Protein AF-A0A8S3YE38-F1 (afdb_monomer)

Mean predicted aligned error: 19.22 Å

Organism: NCBI:txid100452

Sequence (257 aa):
YEVYKRTSCPPTPQPFEQTCVLGDVSLIYSGLQLTHVAGALSPYTAYDFQLQVYNDKGGVDFPLWLTVNTSESGPSYSQTPNLYKNGTLAVISWDTHSVSSRLRRSQHLVADGRFFYRGGVSGVWVDRGTDKGSEYVDTTLINFTITVITSFGQAESPVIVFDPNAVDNTGTTPKPPAPASASATPFYQEIWFIALMCVLALIILFLILVICIWRCGSRRPYMRERMPLHQPSRDRLTRRDLYVVDSRDGSIIHENV

pLDDT: mean 72.5, std 16.8, range [36.09, 96.94]

Structure (mmCIF, N/CA/C/O backbone):
data_AF-A0A8S3YE38-F1
#
_entry.id   AF-A0A8S3YE38-F1
#
loop_
_atom_site.group_PDB
_atom_site.id
_atom_site.type_symbol
_atom_site.label_atom_id
_atom_site.label_alt_id
_atom_site.label_comp_id
_atom_site.label_asym_id
_atom_site.label_entity_id
_atom_site.label_seq_id
_atom_site.pdbx_PDB_ins_code
_atom_site.Cartn_x
_atom_site.Cartn_y
_atom_site.Cartn_z
_atom_site.occupancy
_atom_site.B_iso_or_equiv
_atom_site.auth_seq_id
_atom_site.auth_comp_id
_atom_site.auth_asym_id
_atom_site.auth_atom_id
_atom_site.pdbx_PDB_model_num
ATOM 1 N N . TYR A 1 1 ? 22.426 -6.198 -20.099 1.00 90.19 1 TYR A N 1
ATOM 2 C CA . TYR A 1 1 ? 21.595 -5.076 -19.627 1.00 90.19 1 TYR A CA 1
ATOM 3 C C . TYR A 1 1 ? 21.319 -5.280 -18.163 1.00 90.19 1 TYR A C 1
ATOM 5 O O . TYR A 1 1 ? 21.026 -6.406 -17.777 1.00 90.19 1 TYR A O 1
ATOM 13 N N . GLU A 1 2 ? 21.392 -4.214 -17.384 1.00 94.25 2 GLU A N 1
ATOM 14 C CA . GLU A 1 2 ? 21.054 -4.211 -15.967 1.00 94.25 2 GLU A CA 1
ATOM 15 C C . GLU A 1 2 ? 19.943 -3.205 -15.710 1.00 94.25 2 GLU A C 1
ATOM 17 O O . GLU A 1 2 ? 19.941 -2.115 -16.279 1.00 94.25 2 GLU A O 1
ATOM 22 N N . VAL A 1 3 ? 18.976 -3.581 -14.880 1.00 94.81 3 VAL A N 1
ATOM 23 C CA . VAL A 1 3 ? 17.885 -2.695 -14.478 1.00 94.81 3 VAL A CA 1
ATOM 24 C C . VAL A 1 3 ? 17.929 -2.531 -12.975 1.00 94.81 3 VAL A C 1
ATOM 26 O O . VAL A 1 3 ? 17.860 -3.506 -12.223 1.00 94.81 3 VAL A O 1
ATOM 29 N N . TYR A 1 4 ? 17.994 -1.279 -12.557 1.00 95.25 4 TYR A N 1
ATOM 30 C CA . TYR A 1 4 ? 17.994 -0.861 -11.172 1.00 95.25 4 TYR A CA 1
ATOM 31 C C . TYR A 1 4 ? 16.639 -0.269 -10.803 1.00 95.25 4 TYR A C 1
ATOM 33 O O . TYR A 1 4 ? 15.974 0.361 -11.626 1.00 95.25 4 TYR A O 1
ATOM 41 N N . LYS A 1 5 ? 16.235 -0.473 -9.553 1.00 95.62 5 LYS A N 1
ATOM 42 C CA . LYS A 1 5 ? 14.992 0.025 -8.967 1.00 95.62 5 LYS A CA 1
ATOM 43 C C . LYS A 1 5 ? 15.277 0.649 -7.608 1.00 95.62 5 LYS A C 1
ATOM 45 O O . LYS A 1 5 ? 16.031 0.076 -6.824 1.00 95.62 5 LYS A O 1
ATOM 50 N N . ARG A 1 6 ? 14.589 1.739 -7.284 1.00 95.06 6 ARG A N 1
ATOM 51 C CA . ARG A 1 6 ? 14.478 2.281 -5.919 1.00 95.06 6 ARG A CA 1
ATOM 52 C C . ARG A 1 6 ? 13.064 2.794 -5.655 1.00 95.06 6 ARG A C 1
ATOM 54 O O . ARG A 1 6 ? 12.318 3.047 -6.601 1.00 95.06 6 ARG A O 1
ATOM 61 N N . THR A 1 7 ? 12.678 2.954 -4.391 1.00 93.62 7 THR A N 1
ATOM 62 C CA . THR A 1 7 ? 11.435 3.673 -4.068 1.00 93.62 7 THR A CA 1
ATOM 63 C C . THR A 1 7 ? 11.628 5.165 -4.313 1.00 93.62 7 THR A C 1
ATOM 65 O O . THR A 1 7 ? 12.664 5.733 -3.963 1.00 93.62 7 THR A O 1
ATOM 68 N N . SER A 1 8 ? 10.628 5.775 -4.940 1.00 93.69 8 SER A N 1
ATOM 69 C CA . SER A 1 8 ? 10.560 7.209 -5.196 1.00 93.69 8 SER A CA 1
ATOM 70 C C . SER A 1 8 ? 9.726 7.899 -4.119 1.00 93.69 8 SER A C 1
ATOM 72 O O . SER A 1 8 ? 9.177 7.254 -3.221 1.00 93.69 8 SER A O 1
ATOM 74 N N . CYS A 1 9 ? 9.616 9.219 -4.208 1.00 90.56 9 CYS A N 1
ATOM 75 C CA . CYS A 1 9 ? 8.801 9.969 -3.267 1.00 90.56 9 CYS A CA 1
ATOM 76 C C . CYS A 1 9 ? 7.304 9.677 -3.448 1.00 90.56 9 CYS A C 1
ATOM 78 O O . CYS A 1 9 ? 6.869 9.342 -4.554 1.00 90.56 9 CYS A O 1
ATOM 80 N N . PRO A 1 10 ? 6.502 9.786 -2.373 1.00 86.00 10 PRO A N 1
ATOM 81 C CA . PRO A 1 10 ? 5.093 9.422 -2.414 1.00 86.00 10 PRO A CA 1
ATOM 82 C C . PRO A 1 10 ? 4.329 10.128 -3.548 1.00 86.00 10 PRO A C 1
ATOM 84 O O . PRO A 1 10 ? 4.511 11.329 -3.758 1.00 86.00 10 PRO A O 1
ATOM 87 N N . PRO A 1 11 ? 3.448 9.412 -4.272 1.00 80.38 11 PRO A N 1
ATOM 88 C CA . PRO A 1 11 ? 2.905 9.880 -5.547 1.00 80.38 11 PRO A CA 1
ATOM 89 C C . PRO A 1 11 ? 1.931 11.058 -5.418 1.00 80.38 11 PRO A C 1
ATOM 91 O O . PRO A 1 11 ? 1.749 11.810 -6.374 1.00 80.38 11 PRO A O 1
ATOM 94 N N . THR A 1 12 ? 1.280 11.221 -4.262 1.00 80.06 12 THR A N 1
ATOM 95 C CA . THR A 1 12 ? 0.361 12.337 -3.998 1.00 80.06 12 THR A CA 1
ATOM 96 C C . THR A 1 12 ? 0.308 12.686 -2.510 1.00 80.06 12 THR A C 1
ATOM 98 O O . THR A 1 12 ? 0.327 11.747 -1.704 1.00 80.06 12 THR A O 1
ATOM 101 N N . PRO A 1 13 ? 0.100 13.973 -2.160 1.00 76.94 13 PRO A N 1
ATOM 102 C CA . PRO A 1 13 ? -0.100 14.418 -0.784 1.00 76.94 13 PRO A CA 1
ATOM 103 C C . PRO A 1 13 ? -1.254 13.688 -0.088 1.00 76.94 13 PRO A C 1
ATOM 105 O O . PRO A 1 13 ? -2.353 13.570 -0.642 1.00 76.94 13 PRO A O 1
ATOM 108 N N . GLN A 1 14 ? -1.006 13.231 1.134 1.00 76.38 14 GLN A N 1
ATOM 109 C CA . GLN A 1 14 ? -1.990 12.629 2.032 1.00 76.38 14 GLN A CA 1
ATOM 110 C C . GLN A 1 14 ? -2.338 13.580 3.188 1.00 76.38 14 GLN A C 1
ATOM 112 O O . GLN A 1 14 ? -1.612 14.539 3.438 1.00 76.38 14 GLN A O 1
ATOM 117 N N . PRO A 1 15 ? -3.441 13.334 3.921 1.00 72.25 15 PRO A N 1
ATOM 118 C CA . PRO A 1 15 ? -3.797 14.102 5.120 1.00 72.25 15 PRO A CA 1
ATOM 119 C C . PRO A 1 15 ? -2.878 13.847 6.334 1.00 72.25 15 PRO A C 1
ATOM 121 O O . PRO A 1 15 ? -3.183 14.319 7.425 1.00 72.25 15 PRO A O 1
ATOM 124 N N . PHE A 1 16 ? -1.789 13.097 6.157 1.00 71.56 16 PHE A N 1
ATOM 125 C CA . PHE A 1 16 ? -0.753 12.845 7.152 1.00 71.56 16 PHE A CA 1
ATOM 126 C C . PHE A 1 16 ? 0.612 13.276 6.606 1.00 71.56 16 PHE A C 1
ATOM 128 O O . PHE A 1 16 ? 0.795 13.376 5.391 1.00 71.56 16 PHE A O 1
ATOM 135 N N . GLU A 1 17 ? 1.561 13.522 7.507 1.00 73.38 17 GLU A N 1
ATOM 136 C CA . GLU A 1 17 ? 2.924 13.925 7.153 1.00 73.38 17 GLU A CA 1
ATOM 137 C C . GLU A 1 17 ? 3.624 12.827 6.347 1.00 73.38 17 GLU A C 1
ATOM 139 O O . GLU A 1 17 ? 3.879 11.729 6.838 1.00 73.38 17 GLU A O 1
ATOM 144 N N . GLN A 1 18 ? 3.942 13.131 5.091 1.00 75.94 18 GLN A N 1
ATOM 145 C CA . GLN A 1 18 ? 4.667 12.227 4.209 1.00 75.94 18 GLN A CA 1
ATOM 146 C C . GLN A 1 18 ? 6.117 12.671 4.089 1.00 75.94 18 GLN A C 1
ATOM 148 O O . GLN A 1 18 ? 6.407 13.788 3.663 1.00 75.94 18 GLN A O 1
ATOM 153 N N . THR A 1 19 ? 7.042 11.768 4.395 1.00 82.44 19 THR A N 1
ATOM 154 C CA . THR A 1 19 ? 8.465 12.000 4.165 1.00 82.44 19 THR A CA 1
ATOM 155 C C . THR A 1 19 ? 8.861 11.534 2.762 1.00 82.44 19 THR A C 1
ATOM 157 O O . THR A 1 19 ? 8.558 10.424 2.328 1.00 82.44 19 THR A O 1
ATOM 160 N N . CYS A 1 20 ? 9.539 12.412 2.023 1.00 87.94 20 CYS A N 1
ATOM 161 C CA . CYS A 1 20 ? 10.117 12.110 0.713 1.00 87.94 20 CYS A CA 1
ATOM 162 C C . CYS A 1 20 ? 11.535 11.581 0.932 1.00 87.94 20 CYS A C 1
ATOM 164 O O . CYS A 1 20 ? 12.501 12.340 0.966 1.00 87.94 20 CYS A O 1
ATOM 166 N N . VAL A 1 21 ? 11.635 10.270 1.149 1.00 89.50 21 VAL A N 1
ATOM 167 C CA . VAL A 1 21 ? 12.911 9.566 1.296 1.00 89.50 21 VAL A CA 1
ATOM 168 C C . VAL A 1 21 ? 13.039 8.579 0.147 1.00 89.50 21 VAL A C 1
ATOM 170 O O . VAL A 1 21 ? 12.195 7.699 -0.023 1.00 89.50 21 VAL A O 1
ATOM 173 N N . LEU A 1 22 ? 14.089 8.748 -0.657 1.00 93.00 22 LEU A N 1
ATOM 174 C CA . LEU A 1 22 ? 14.426 7.785 -1.699 1.00 93.00 22 LEU A CA 1
ATOM 175 C C . LEU A 1 22 ? 14.929 6.503 -1.045 1.00 93.00 22 LEU A C 1
ATOM 177 O O . LEU A 1 22 ? 15.721 6.552 -0.104 1.00 93.00 22 LEU A O 1
ATOM 181 N N . GLY A 1 23 ? 14.460 5.366 -1.546 1.00 91.94 23 GLY A N 1
ATOM 182 C CA . GLY A 1 23 ? 14.938 4.073 -1.071 1.00 91.94 23 GLY A CA 1
ATOM 183 C C . GLY A 1 23 ? 16.296 3.713 -1.642 1.00 91.94 23 GLY A C 1
ATOM 184 O O . GLY A 1 23 ? 16.811 4.354 -2.564 1.00 91.94 23 GLY A O 1
ATOM 185 N N . ASP A 1 24 ? 16.825 2.612 -1.127 1.00 95.25 24 ASP A N 1
ATOM 186 C CA . ASP A 1 24 ? 18.068 2.046 -1.619 1.00 95.25 24 ASP A CA 1
ATOM 187 C C . ASP A 1 24 ? 17.916 1.536 -3.053 1.00 95.25 24 ASP A C 1
ATOM 189 O O . ASP A 1 24 ? 16.878 1.003 -3.468 1.00 95.25 24 ASP A O 1
ATOM 193 N N . VAL A 1 25 ? 18.989 1.705 -3.821 1.00 95.50 25 VAL A N 1
ATOM 194 C CA . VAL A 1 25 ? 19.073 1.192 -5.183 1.00 95.50 25 VAL A CA 1
ATOM 195 C C . VAL A 1 25 ? 19.275 -0.318 -5.138 1.00 95.50 25 VAL A C 1
ATOM 197 O O . VAL A 1 25 ? 20.182 -0.825 -4.484 1.00 95.50 25 VAL A O 1
ATOM 200 N N . SER A 1 26 ? 18.434 -1.039 -5.873 1.00 95.50 26 SER A N 1
ATOM 201 C CA . SER A 1 26 ? 18.454 -2.496 -5.976 1.00 95.50 26 SER A CA 1
ATOM 202 C C . SER A 1 26 ? 18.529 -2.932 -7.437 1.00 95.50 26 SER A C 1
ATOM 204 O O . SER A 1 26 ? 17.784 -2.428 -8.277 1.00 95.50 26 SER A O 1
ATOM 206 N N . LEU A 1 27 ? 19.418 -3.877 -7.749 1.00 95.25 27 LEU A N 1
ATOM 207 C CA . LEU A 1 27 ? 19.457 -4.534 -9.054 1.00 95.25 27 LEU A CA 1
ATOM 208 C C . LEU A 1 27 ? 18.300 -5.536 -9.131 1.00 95.25 27 LEU A C 1
ATOM 210 O O . LEU A 1 27 ? 18.246 -6.481 -8.348 1.00 95.25 27 LEU A O 1
ATOM 214 N N . ILE A 1 28 ? 17.376 -5.335 -10.068 1.00 95.06 28 ILE A N 1
ATOM 215 C CA . ILE A 1 28 ? 16.199 -6.203 -10.236 1.00 95.06 28 ILE A CA 1
ATOM 216 C C . ILE A 1 28 ? 16.314 -7.144 -11.432 1.00 95.06 28 ILE A C 1
ATOM 218 O O . ILE A 1 28 ? 15.601 -8.142 -11.501 1.00 95.06 28 ILE A O 1
ATOM 222 N N . TYR A 1 29 ? 17.213 -6.849 -12.368 1.00 95.44 29 TYR A N 1
ATOM 223 C CA . TYR A 1 29 ? 17.427 -7.683 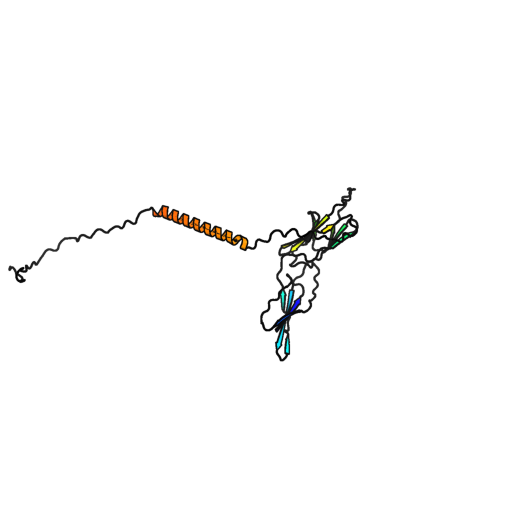-13.538 1.00 95.44 29 TYR A CA 1
ATOM 224 C C . TYR A 1 29 ? 18.832 -7.495 -14.100 1.00 95.44 29 TYR A C 1
ATOM 226 O O . TYR A 1 29 ? 19.293 -6.364 -14.226 1.00 95.44 29 TYR A O 1
ATOM 234 N N . SER A 1 30 ? 19.471 -8.599 -14.488 1.00 94.69 30 SER A N 1
ATOM 235 C CA . SER A 1 30 ? 20.700 -8.611 -15.281 1.00 94.69 30 SER A CA 1
ATOM 236 C C . SER A 1 30 ? 20.602 -9.710 -16.337 1.00 94.69 30 SER A C 1
ATOM 238 O O . SER A 1 30 ? 20.323 -10.867 -16.015 1.00 94.69 30 SER A O 1
ATOM 240 N N . GLY A 1 31 ? 20.768 -9.352 -17.610 1.00 93.38 31 GLY A N 1
ATOM 241 C CA . GLY A 1 31 ? 20.659 -10.304 -18.713 1.00 93.38 31 GLY A CA 1
ATOM 242 C C . GLY A 1 31 ? 20.562 -9.669 -20.097 1.00 93.38 31 GLY A C 1
ATOM 243 O O . GLY A 1 31 ? 20.786 -8.470 -20.280 1.00 93.38 31 GLY A O 1
ATOM 244 N N . LEU A 1 32 ? 20.237 -10.500 -21.092 1.00 92.88 32 LEU A N 1
ATOM 245 C CA . LEU A 1 32 ? 20.156 -10.115 -22.509 1.00 92.88 32 LEU A CA 1
ATOM 246 C C . LEU A 1 32 ? 18.729 -9.839 -23.003 1.00 92.88 32 LEU A C 1
ATOM 248 O O . LEU A 1 32 ? 18.565 -9.243 -24.064 1.00 92.88 32 LEU A O 1
ATOM 252 N N . GLN A 1 33 ? 17.695 -10.250 -22.262 1.00 93.12 33 GLN A N 1
ATOM 253 C CA . GLN A 1 33 ? 16.314 -9.902 -22.605 1.00 93.12 33 GLN A CA 1
ATOM 254 C C . GLN A 1 33 ? 16.121 -8.386 -22.539 1.00 93.12 33 GLN A C 1
ATOM 256 O O . GLN A 1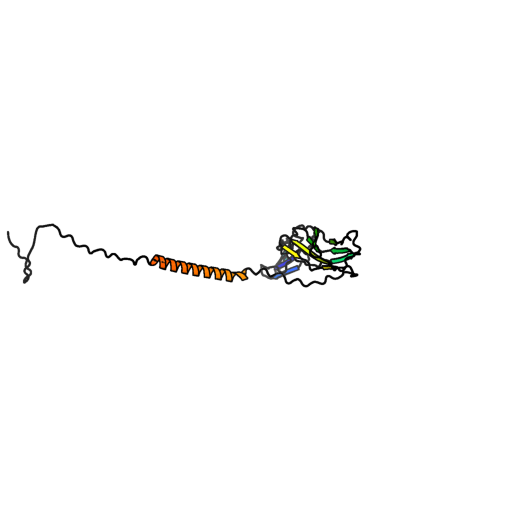 33 ? 16.604 -7.727 -21.616 1.00 93.12 33 GLN A O 1
ATOM 261 N N . LEU A 1 34 ? 15.378 -7.869 -23.515 1.00 90.69 34 LEU A N 1
ATOM 262 C CA . LEU A 1 34 ? 15.054 -6.448 -23.651 1.00 90.69 34 LEU A CA 1
ATOM 263 C C . LEU A 1 34 ? 13.818 -6.040 -22.839 1.00 90.69 34 LEU A C 1
ATOM 265 O O . LEU A 1 34 ? 13.470 -4.865 -22.783 1.00 90.69 34 LEU A O 1
ATOM 269 N N . THR A 1 35 ? 13.144 -7.010 -22.224 1.00 91.94 35 THR A N 1
ATOM 270 C CA . THR A 1 35 ? 11.921 -6.815 -21.450 1.00 91.94 35 THR A CA 1
ATOM 271 C C . THR A 1 35 ? 12.030 -7.554 -20.130 1.00 91.94 35 THR A C 1
ATOM 273 O O . THR A 1 35 ? 12.364 -8.738 -20.113 1.00 91.94 35 THR A O 1
ATOM 276 N N . HIS A 1 36 ? 11.685 -6.874 -19.043 1.00 91.69 36 HIS A N 1
ATOM 277 C CA . HIS A 1 36 ? 11.617 -7.457 -17.712 1.00 91.69 36 HIS A CA 1
ATOM 278 C C . HIS A 1 36 ? 10.388 -6.918 -16.976 1.00 91.69 36 HIS A C 1
ATOM 280 O O . HIS A 1 36 ? 10.096 -5.724 -17.045 1.00 91.69 36 HIS A O 1
ATOM 286 N N . VAL A 1 37 ? 9.672 -7.797 -16.275 1.00 94.06 37 VAL A N 1
ATOM 287 C CA . VAL A 1 37 ? 8.507 -7.430 -15.463 1.00 94.06 37 VAL A CA 1
ATOM 288 C C . VAL A 1 37 ? 8.924 -7.433 -13.999 1.00 94.06 37 VAL A C 1
ATOM 290 O O . VAL A 1 37 ? 9.175 -8.491 -13.425 1.00 94.06 37 VAL A O 1
ATOM 293 N N . ALA A 1 38 ? 8.983 -6.247 -13.394 1.00 92.75 38 ALA A N 1
ATOM 294 C CA . ALA A 1 38 ? 9.288 -6.106 -11.976 1.00 92.75 38 ALA A CA 1
ATOM 295 C C . ALA A 1 38 ? 8.105 -6.596 -11.119 1.00 92.75 38 ALA A C 1
ATOM 297 O O . ALA A 1 38 ? 6.999 -6.065 -11.212 1.00 92.75 38 ALA A O 1
ATOM 298 N N . GLY A 1 39 ? 8.343 -7.611 -10.285 1.00 90.69 39 GLY A N 1
ATOM 299 C CA . GLY A 1 39 ? 7.358 -8.170 -9.353 1.00 90.69 39 GLY A CA 1
ATOM 300 C C . GLY A 1 39 ? 7.494 -7.644 -7.920 1.00 90.69 39 GLY A C 1
ATOM 301 O O . GLY A 1 39 ? 8.384 -6.846 -7.618 1.00 90.69 39 GLY A O 1
ATOM 302 N N . ALA A 1 40 ? 6.611 -8.126 -7.034 1.00 87.94 40 ALA A N 1
ATOM 303 C CA . ALA A 1 40 ? 6.618 -7.840 -5.590 1.00 87.94 40 ALA A CA 1
ATOM 304 C C . ALA A 1 40 ? 6.695 -6.336 -5.249 1.00 87.94 40 ALA A C 1
ATOM 306 O O . ALA A 1 40 ? 7.405 -5.919 -4.335 1.00 87.94 40 ALA A O 1
ATOM 307 N N . LEU A 1 41 ? 5.989 -5.513 -6.027 1.00 90.44 41 LEU A N 1
ATOM 308 C CA . LEU A 1 41 ? 5.875 -4.081 -5.779 1.00 90.44 41 LEU A CA 1
ATOM 309 C C . LEU A 1 41 ? 4.719 -3.810 -4.819 1.00 90.44 41 LEU A C 1
ATOM 311 O O . LEU A 1 41 ? 3.665 -4.441 -4.916 1.00 90.44 41 LEU A O 1
ATOM 315 N N . SER A 1 42 ? 4.907 -2.846 -3.924 1.00 88.00 42 SER A N 1
ATOM 316 C CA . SER A 1 42 ? 3.841 -2.399 -3.035 1.00 88.00 42 SER A CA 1
ATOM 317 C C . SER A 1 42 ? 2.783 -1.625 -3.828 1.00 88.00 42 SER A C 1
ATOM 319 O O . SER A 1 42 ? 3.141 -0.870 -4.740 1.00 88.00 42 SER A O 1
ATOM 321 N N . PRO A 1 43 ? 1.487 -1.787 -3.514 1.00 87.31 43 PRO A N 1
ATOM 322 C CA . PRO A 1 43 ? 0.428 -0.973 -4.105 1.00 87.31 43 PRO A CA 1
ATOM 323 C C . PRO A 1 43 ? 0.596 0.501 -3.723 1.00 87.31 43 PRO A C 1
ATOM 325 O O . PRO A 1 43 ? 1.217 0.821 -2.708 1.00 87.31 43 PRO A O 1
ATOM 328 N N . TYR A 1 44 ? 0.044 1.398 -4.541 1.00 86.12 44 TYR A N 1
ATOM 329 C CA . TYR A 1 44 ? 0.067 2.847 -4.315 1.00 86.12 44 TYR A CA 1
ATOM 330 C C . TYR A 1 44 ? 1.451 3.430 -3.958 1.00 86.12 44 TYR A C 1
ATOM 332 O O . TYR A 1 44 ? 1.594 4.330 -3.133 1.00 86.12 44 TYR A O 1
ATOM 340 N N . THR A 1 45 ? 2.498 2.899 -4.583 1.00 87.94 45 THR A N 1
ATOM 341 C CA . THR A 1 45 ? 3.894 3.248 -4.316 1.00 87.94 45 THR A CA 1
ATOM 342 C C . THR A 1 45 ? 4.558 3.703 -5.612 1.00 87.94 45 THR A C 1
ATOM 344 O O . THR A 1 45 ? 4.364 3.099 -6.669 1.00 87.94 45 THR A O 1
ATOM 347 N N . ALA A 1 46 ? 5.336 4.781 -5.538 1.00 92.69 46 ALA A N 1
ATOM 348 C CA . ALA A 1 46 ? 6.136 5.260 -6.658 1.00 92.69 46 ALA A CA 1
ATOM 349 C C . ALA A 1 46 ? 7.515 4.585 -6.642 1.00 92.69 46 ALA A C 1
ATOM 351 O O . ALA A 1 46 ? 8.173 4.517 -5.602 1.00 92.69 46 ALA A O 1
ATOM 352 N N . TYR A 1 47 ? 7.961 4.097 -7.795 1.00 95.25 47 TYR A N 1
ATOM 353 C CA . TYR A 1 47 ? 9.277 3.495 -7.987 1.00 95.25 47 TYR A CA 1
ATOM 354 C C . TYR A 1 47 ? 10.010 4.196 -9.120 1.00 95.25 47 TYR A C 1
ATOM 356 O O . TYR A 1 47 ? 9.425 4.481 -10.161 1.00 95.25 47 TYR A O 1
ATOM 364 N N . ASP A 1 48 ? 11.301 4.418 -8.926 1.00 95.81 48 ASP A N 1
ATOM 365 C CA . ASP A 1 48 ? 12.202 4.901 -9.960 1.00 95.81 48 ASP A CA 1
ATOM 366 C C . ASP A 1 48 ? 12.971 3.713 -10.548 1.00 95.81 48 ASP A C 1
ATOM 368 O O . ASP A 1 48 ? 13.511 2.889 -9.801 1.00 95.81 48 ASP A O 1
ATOM 372 N N . PHE A 1 49 ? 13.076 3.661 -11.875 1.00 95.44 49 PHE A N 1
ATOM 373 C CA . PHE A 1 49 ? 13.851 2.658 -12.604 1.00 95.44 49 PHE A CA 1
ATOM 374 C C . PHE A 1 49 ? 14.967 3.299 -13.427 1.00 95.44 49 PHE A C 1
ATOM 376 O O . PHE A 1 49 ? 14.756 4.329 -14.066 1.00 95.44 49 PHE A O 1
ATOM 383 N N . GLN A 1 50 ? 16.137 2.665 -13.456 1.00 94.94 50 GLN A N 1
ATOM 384 C CA . GLN A 1 50 ? 17.262 3.073 -14.296 1.00 94.94 50 GLN A CA 1
ATOM 385 C C . GLN A 1 50 ? 17.807 1.869 -15.061 1.00 94.94 50 GLN A C 1
ATOM 387 O O . GLN A 1 50 ? 17.978 0.787 -14.501 1.00 94.94 50 GLN A O 1
ATOM 392 N N . LEU A 1 51 ? 18.069 2.063 -16.352 1.00 93.50 51 LEU A N 1
ATOM 393 C CA . LEU A 1 51 ? 18.667 1.057 -17.223 1.00 93.50 51 LEU A CA 1
ATOM 394 C C . LEU A 1 51 ? 20.160 1.345 -17.377 1.00 93.50 51 LEU A C 1
ATOM 396 O O . LEU A 1 51 ? 20.540 2.464 -17.712 1.00 93.50 51 LEU A O 1
ATOM 400 N N . GLN A 1 52 ? 20.984 0.321 -17.214 1.00 92.81 52 GLN A N 1
ATOM 401 C CA . GLN A 1 52 ? 22.403 0.358 -17.523 1.00 92.81 52 GLN A CA 1
ATOM 402 C C . GLN A 1 52 ? 22.709 -0.644 -18.634 1.00 92.81 52 GLN A C 1
ATOM 404 O O . GLN A 1 52 ? 22.259 -1.798 -18.628 1.00 92.81 52 GLN A O 1
ATOM 409 N N . VAL A 1 53 ? 23.463 -0.196 -19.633 1.00 90.38 53 VAL A N 1
ATOM 410 C CA . VAL A 1 53 ? 23.852 -1.024 -20.775 1.00 90.38 53 VAL A CA 1
ATOM 411 C C . VAL A 1 53 ? 25.366 -1.081 -20.839 1.00 90.38 53 VAL A C 1
ATOM 413 O O . VAL A 1 53 ? 26.029 -0.062 -20.705 1.00 90.38 53 VAL A O 1
ATOM 416 N N . TYR A 1 54 ? 25.929 -2.266 -21.033 1.00 89.69 54 TYR A N 1
ATOM 417 C CA . TYR A 1 54 ? 27.372 -2.439 -21.111 1.00 89.69 54 TYR A CA 1
ATOM 418 C C . TYR A 1 54 ? 27.743 -3.461 -22.175 1.00 89.69 54 TYR A C 1
ATOM 420 O O . TYR A 1 54 ? 26.960 -4.351 -22.512 1.00 89.69 54 TYR A O 1
ATOM 428 N N . ASN A 1 55 ? 28.939 -3.291 -22.720 1.00 89.31 55 ASN A N 1
ATOM 429 C CA . ASN A 1 55 ? 29.598 -4.210 -23.632 1.00 89.31 55 ASN A CA 1
ATOM 430 C C . ASN A 1 55 ? 31.039 -4.449 -23.153 1.00 89.31 55 ASN A C 1
ATOM 432 O O . ASN A 1 55 ? 31.474 -3.892 -22.145 1.00 89.31 55 ASN A O 1
ATOM 436 N N . ASP A 1 56 ? 31.810 -5.222 -23.914 1.00 90.75 56 ASP A N 1
ATOM 437 C CA . ASP A 1 56 ? 33.205 -5.552 -23.582 1.00 90.75 56 ASP A CA 1
ATOM 438 C C . ASP A 1 56 ? 34.150 -4.334 -23.545 1.00 90.75 56 ASP A C 1
ATOM 440 O O . ASP A 1 56 ? 35.332 -4.463 -23.225 1.00 90.75 56 ASP A O 1
ATOM 444 N N . LYS A 1 57 ? 33.664 -3.147 -23.924 1.00 92.44 57 LYS A N 1
ATOM 445 C CA . LYS A 1 57 ? 34.402 -1.879 -23.907 1.00 92.44 57 LYS A CA 1
ATOM 446 C C . LYS A 1 57 ? 33.958 -0.936 -22.787 1.00 92.44 57 LYS A C 1
ATOM 448 O O . LYS A 1 57 ? 34.626 0.073 -22.586 1.00 92.44 57 LYS A O 1
ATOM 453 N N . GLY A 1 58 ? 32.894 -1.257 -22.051 1.00 88.50 58 GLY A N 1
ATOM 454 C CA . GLY A 1 58 ? 32.414 -0.471 -20.916 1.00 88.50 58 GLY A CA 1
ATOM 455 C C . GLY A 1 58 ? 30.892 -0.394 -20.824 1.00 88.50 58 GLY A C 1
ATOM 456 O O . GLY A 1 58 ? 30.170 -0.942 -21.657 1.00 88.50 58 GLY A O 1
ATOM 457 N N . GLY A 1 59 ? 30.413 0.296 -19.789 1.00 87.06 59 GLY A N 1
ATOM 458 C CA . GLY A 1 59 ? 28.997 0.545 -19.531 1.00 87.06 59 GLY A CA 1
ATOM 459 C C . GLY A 1 59 ? 28.622 2.016 -19.650 1.00 87.06 59 GLY A C 1
ATOM 460 O O . GLY A 1 59 ? 29.446 2.894 -19.404 1.00 87.06 59 GLY A O 1
ATOM 461 N N . VAL A 1 60 ? 27.373 2.276 -20.023 1.00 88.56 60 VAL A N 1
ATOM 462 C CA . VAL A 1 60 ? 26.741 3.590 -19.949 1.00 88.56 60 VAL A CA 1
ATOM 463 C C . VAL A 1 60 ? 25.395 3.466 -19.251 1.00 88.56 60 VAL A C 1
ATOM 465 O O . VAL A 1 60 ? 24.583 2.580 -19.547 1.00 88.56 60 VAL A O 1
ATOM 468 N N . ASP A 1 61 ? 25.170 4.381 -18.321 1.00 85.88 61 ASP A N 1
ATOM 469 C CA . ASP A 1 61 ? 23.911 4.494 -17.608 1.00 85.88 61 ASP A CA 1
ATOM 470 C C . ASP A 1 61 ? 22.948 5.329 -18.439 1.00 85.88 61 ASP A C 1
ATOM 472 O O . ASP A 1 61 ? 23.326 6.334 -19.054 1.00 85.88 61 ASP A O 1
ATOM 476 N N . PHE A 1 62 ? 21.673 4.956 -18.427 1.00 87.44 62 PHE A N 1
ATOM 477 C CA . PHE A 1 62 ? 20.649 5.871 -18.892 1.00 87.44 62 PHE A CA 1
ATOM 478 C C . PHE A 1 62 ? 20.612 7.079 -17.936 1.00 87.44 62 PHE A C 1
ATOM 480 O O . PHE A 1 62 ? 20.536 6.893 -16.717 1.00 87.44 62 PHE A O 1
ATOM 487 N N . PRO A 1 63 ? 20.673 8.321 -18.449 1.00 81.56 63 PRO A N 1
ATOM 488 C CA . PRO A 1 63 ? 20.938 9.506 -17.628 1.00 81.56 63 PRO A CA 1
ATOM 489 C C . PRO A 1 63 ? 19.785 9.890 -16.692 1.00 81.56 63 PRO A C 1
ATOM 491 O O . PRO A 1 63 ? 19.961 10.729 -15.813 1.00 81.56 63 PRO A O 1
ATOM 494 N N . LEU A 1 64 ? 18.599 9.310 -16.885 1.00 89.00 64 LEU A N 1
ATOM 495 C CA . LEU A 1 64 ? 17.391 9.646 -16.141 1.00 89.00 64 LEU A CA 1
ATOM 496 C C . LEU A 1 64 ? 16.813 8.414 -15.451 1.00 89.00 64 LEU A C 1
ATOM 498 O O . LEU A 1 64 ? 16.745 7.329 -16.027 1.00 89.00 64 LEU A O 1
ATOM 502 N N . TRP A 1 65 ? 16.330 8.619 -14.231 1.00 93.88 65 TRP A N 1
ATOM 503 C CA . TRP A 1 65 ? 15.450 7.670 -13.566 1.00 93.88 65 TRP A CA 1
ATOM 504 C C . TRP A 1 65 ? 14.027 7.858 -14.093 1.00 93.88 65 TRP A C 1
ATOM 506 O O . TRP A 1 65 ? 13.531 8.983 -14.158 1.00 93.88 65 TRP A O 1
ATOM 516 N N . LEU A 1 66 ? 13.373 6.763 -14.472 1.00 93.75 66 LEU A N 1
ATOM 517 C CA . LEU A 1 66 ? 11.977 6.765 -14.889 1.00 93.75 66 LEU A CA 1
ATOM 518 C C . LEU A 1 66 ? 11.083 6.418 -13.699 1.00 93.75 66 LEU A C 1
ATOM 520 O O . LEU A 1 66 ? 11.140 5.296 -13.194 1.00 93.75 66 LEU A O 1
ATOM 524 N N . THR A 1 67 ? 10.239 7.358 -13.283 1.00 94.44 67 THR A N 1
ATOM 525 C CA . THR A 1 67 ? 9.282 7.146 -12.192 1.00 94.44 67 THR A CA 1
ATOM 526 C C . THR A 1 67 ? 7.997 6.501 -12.707 1.00 94.44 67 THR A C 1
ATOM 528 O O . THR A 1 67 ? 7.395 6.965 -13.677 1.00 94.44 67 THR A O 1
ATOM 531 N N . VAL A 1 68 ? 7.556 5.441 -12.034 1.00 93.19 68 VAL A N 1
ATOM 532 C CA . VAL A 1 68 ? 6.315 4.714 -12.315 1.00 93.19 68 VAL A CA 1
ATOM 533 C C . VAL A 1 68 ? 5.559 4.483 -11.010 1.00 93.19 68 VAL A C 1
ATOM 535 O O . VAL A 1 68 ? 6.146 4.088 -10.003 1.00 93.19 68 VAL A O 1
ATOM 538 N N . ASN A 1 69 ? 4.241 4.681 -11.041 1.00 92.19 69 ASN A N 1
ATOM 539 C CA . ASN A 1 69 ? 3.374 4.484 -9.882 1.00 92.19 69 ASN A CA 1
ATOM 540 C C . ASN A 1 69 ? 2.613 3.168 -10.016 1.00 92.19 69 ASN A C 1
ATOM 542 O O . ASN A 1 69 ? 2.002 2.899 -11.053 1.00 92.19 69 ASN A O 1
ATOM 546 N N . THR A 1 70 ? 2.611 2.364 -8.957 1.00 91.12 70 THR A N 1
ATOM 547 C CA . THR A 1 70 ? 1.741 1.190 -8.884 1.00 91.12 70 THR A CA 1
ATOM 548 C C . THR A 1 70 ? 0.292 1.603 -8.638 1.00 91.12 70 THR A C 1
ATOM 550 O O . THR A 1 70 ? 0.002 2.650 -8.054 1.00 91.12 70 THR A O 1
ATOM 553 N N . SER A 1 71 ? -0.641 0.775 -9.106 1.00 87.94 71 SER A N 1
ATOM 554 C CA . SER A 1 71 ? -2.071 1.011 -8.916 1.00 87.94 71 SER A CA 1
ATOM 555 C C . SER A 1 71 ? -2.470 0.972 -7.439 1.00 87.94 71 SER A C 1
ATOM 557 O O . SER A 1 71 ? -1.836 0.311 -6.612 1.00 87.94 71 SER A O 1
ATOM 559 N N . GLU A 1 72 ? -3.552 1.678 -7.121 1.00 83.88 72 GLU A N 1
ATOM 560 C CA . GLU A 1 72 ? -4.209 1.594 -5.819 1.00 83.88 72 GLU A CA 1
ATOM 561 C C . GLU A 1 72 ? -4.825 0.203 -5.615 1.00 83.88 72 GLU A C 1
ATOM 563 O O . GLU A 1 72 ? -5.275 -0.442 -6.564 1.00 83.88 72 GLU A O 1
ATOM 568 N N . SER A 1 73 ? -4.866 -0.247 -4.363 1.00 80.94 73 SER A N 1
ATOM 569 C CA . SER A 1 73 ? -5.555 -1.479 -3.973 1.00 80.94 73 SER A CA 1
ATOM 570 C C . SER A 1 73 ? -6.527 -1.219 -2.821 1.00 80.94 73 SER A C 1
ATOM 572 O O . SER A 1 73 ? -6.517 -0.142 -2.216 1.00 80.94 73 SER A O 1
ATOM 574 N N . GLY A 1 74 ? -7.387 -2.196 -2.517 1.00 73.62 74 GLY A N 1
ATOM 575 C CA . GLY A 1 74 ? -8.238 -2.124 -1.330 1.00 73.62 74 GLY A CA 1
ATOM 576 C C . GLY A 1 74 ? -7.390 -1.883 -0.072 1.00 73.62 74 GLY A C 1
ATOM 577 O O . GLY A 1 74 ? -6.271 -2.399 0.000 1.00 73.62 74 GLY A O 1
ATOM 578 N N . PRO A 1 75 ? -7.878 -1.085 0.893 1.00 72.38 75 PRO A N 1
ATOM 579 C CA . PRO A 1 75 ? -7.099 -0.757 2.078 1.00 72.38 75 PRO A CA 1
ATOM 580 C C . PRO A 1 75 ? -6.727 -2.028 2.840 1.00 72.38 75 PRO A C 1
ATOM 582 O O . PRO A 1 75 ? -7.526 -2.953 2.964 1.00 72.38 75 PRO A O 1
ATOM 585 N N . SER A 1 76 ? -5.512 -2.061 3.369 1.00 69.38 76 SER A N 1
ATOM 586 C CA . SER A 1 76 ? -5.025 -3.139 4.227 1.00 69.38 76 SER A CA 1
ATOM 587 C C . SER A 1 76 ? -4.360 -2.540 5.454 1.00 69.38 76 SER A C 1
ATOM 589 O O . SER A 1 76 ? -3.616 -1.573 5.327 1.00 69.38 76 SER A O 1
ATOM 591 N N . TYR A 1 77 ? -4.582 -3.128 6.626 1.00 67.25 77 TYR A N 1
ATOM 592 C CA . TYR A 1 77 ? -3.805 -2.782 7.813 1.00 67.25 77 TYR A CA 1
ATOM 593 C C . TYR A 1 77 ? -2.440 -3.463 7.743 1.00 67.25 77 TYR A C 1
ATOM 595 O O . TYR A 1 77 ? -2.380 -4.689 7.684 1.00 67.25 77 TYR A O 1
ATOM 603 N N . SER A 1 78 ? -1.353 -2.684 7.756 1.00 62.56 78 SER A N 1
ATOM 604 C CA . SER A 1 78 ? 0.009 -3.241 7.822 1.00 62.56 78 SER A CA 1
ATOM 605 C C . SER A 1 78 ? 0.585 -3.273 9.240 1.00 62.56 78 SER A C 1
ATOM 607 O O . SER A 1 78 ? 1.536 -4.012 9.487 1.00 62.56 78 SER A O 1
ATOM 609 N N . GLN A 1 79 ? 0.004 -2.516 10.179 1.00 66.50 79 GLN A N 1
ATOM 610 C CA . GLN A 1 79 ? 0.443 -2.462 11.574 1.00 66.50 79 GLN A CA 1
ATOM 611 C C . GLN A 1 79 ? -0.742 -2.420 12.540 1.00 66.50 79 GLN A C 1
ATOM 613 O O . GLN A 1 79 ? -1.792 -1.840 12.247 1.00 66.50 79 GLN A O 1
ATOM 618 N N . THR A 1 80 ? -0.556 -3.035 13.706 1.00 70.56 80 THR A N 1
ATOM 619 C CA . THR A 1 80 ? -1.534 -3.012 14.795 1.00 70.56 80 THR A CA 1
ATOM 620 C C . THR A 1 80 ? -1.458 -1.669 15.529 1.00 70.56 80 THR A C 1
ATOM 622 O O . THR A 1 80 ? -0.355 -1.221 15.841 1.00 70.56 80 THR A O 1
ATOM 625 N N . PRO A 1 81 ? -2.597 -1.027 15.839 1.00 76.44 81 PRO A N 1
ATOM 626 C CA . PRO A 1 81 ? -2.625 0.167 16.678 1.00 76.44 81 PRO A CA 1
ATOM 627 C C . PRO A 1 81 ? -2.059 -0.091 18.077 1.00 76.44 81 PRO A C 1
ATOM 629 O O . PRO A 1 81 ? -2.232 -1.174 18.640 1.00 76.44 81 PRO A O 1
ATOM 632 N N . ASN A 1 82 ? -1.429 0.925 18.653 1.00 78.12 82 ASN A N 1
ATOM 633 C CA . ASN A 1 82 ? -0.942 0.898 20.021 1.00 78.12 82 ASN A CA 1
ATOM 634 C C . ASN A 1 82 ? -2.053 1.310 20.991 1.00 78.12 82 ASN A C 1
ATOM 636 O O . ASN A 1 82 ? -2.847 2.210 20.705 1.00 78.12 82 ASN A O 1
ATOM 640 N N . LEU A 1 83 ? -2.064 0.670 22.157 1.00 78.94 83 LEU A N 1
ATOM 641 C CA . LEU A 1 83 ? -2.965 0.963 23.265 1.00 78.94 83 LEU A CA 1
ATOM 642 C C . LEU A 1 83 ? -2.133 1.274 24.507 1.00 78.94 83 LEU A C 1
ATOM 644 O O . LEU A 1 83 ? -1.245 0.504 24.868 1.00 78.94 83 LEU A O 1
ATOM 648 N N . TYR A 1 84 ? -2.460 2.376 25.174 1.00 75.88 84 TYR A N 1
ATOM 649 C CA . TYR A 1 84 ? -1.879 2.753 26.458 1.00 75.88 84 TYR A CA 1
ATOM 650 C C . TYR A 1 84 ? -2.982 3.174 27.428 1.00 75.88 84 TYR A C 1
ATOM 652 O O . TYR A 1 84 ? -3.988 3.765 27.034 1.00 75.88 84 TYR A O 1
ATOM 660 N N . LYS A 1 85 ? -2.783 2.885 28.713 1.00 76.25 85 LYS A N 1
ATOM 661 C CA . LYS A 1 85 ? -3.684 3.292 29.795 1.00 76.25 85 LYS A CA 1
ATOM 662 C C . LYS A 1 85 ? -3.144 4.544 30.483 1.00 76.25 85 LYS A C 1
ATOM 664 O O . LYS A 1 85 ? -1.973 4.585 30.849 1.00 76.25 85 LYS A O 1
ATOM 669 N N . ASN A 1 86 ? -4.001 5.537 30.716 1.00 76.38 86 ASN A N 1
ATOM 670 C CA . ASN A 1 86 ? -3.683 6.696 31.553 1.00 76.38 86 ASN A CA 1
ATOM 671 C C . ASN A 1 86 ? -4.799 6.917 32.589 1.00 76.38 86 ASN A C 1
ATOM 673 O O . ASN A 1 86 ? -5.830 7.517 32.290 1.00 76.38 86 ASN A O 1
ATOM 677 N N . GLY A 1 87 ? -4.629 6.379 33.800 1.00 74.81 87 GLY A N 1
ATOM 678 C CA . GLY A 1 87 ? -5.697 6.351 34.805 1.00 74.81 87 GLY A CA 1
ATOM 679 C C . GLY A 1 87 ? -6.853 5.452 34.357 1.00 74.81 87 GLY A C 1
ATOM 680 O O . GLY A 1 87 ? -6.654 4.257 34.154 1.00 74.81 87 GLY A O 1
ATOM 681 N N . THR A 1 88 ? -8.048 6.019 34.183 1.00 70.38 88 THR A N 1
ATOM 682 C CA . THR A 1 88 ? -9.225 5.340 33.603 1.00 70.38 88 THR A CA 1
ATOM 683 C C . THR A 1 88 ? -9.344 5.522 32.087 1.00 70.38 88 THR A C 1
ATOM 685 O O . THR A 1 88 ? -10.260 4.972 31.481 1.00 70.38 88 THR A O 1
ATOM 688 N N . LEU A 1 89 ? -8.438 6.288 31.468 1.00 72.19 89 LEU A N 1
ATOM 689 C CA . LEU A 1 89 ? -8.496 6.626 30.049 1.00 72.19 89 LEU A CA 1
ATOM 690 C C . LEU A 1 89 ? -7.802 5.569 29.192 1.00 72.19 89 LEU A C 1
ATOM 692 O O . LEU A 1 89 ? -6.677 5.150 29.492 1.00 72.19 89 LEU A O 1
ATOM 696 N N . ALA A 1 90 ? -8.450 5.219 28.080 1.00 76.12 90 ALA A N 1
ATOM 697 C CA . ALA A 1 90 ? -7.850 4.444 27.004 1.00 76.12 90 ALA A CA 1
ATOM 698 C C . ALA A 1 90 ? -7.266 5.399 25.953 1.00 76.12 90 ALA A C 1
ATOM 700 O O . ALA A 1 90 ? -7.967 6.255 25.403 1.00 76.12 90 ALA A O 1
ATOM 701 N N . VAL A 1 91 ? -5.975 5.247 25.670 1.00 76.06 91 VAL A N 1
ATOM 702 C CA . VAL A 1 91 ? -5.246 6.028 24.668 1.00 76.06 91 VAL A CA 1
ATOM 703 C C . VAL A 1 91 ? -4.901 5.109 23.516 1.00 76.0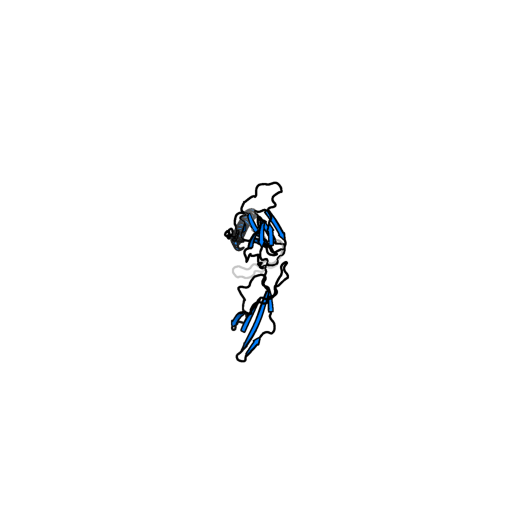6 91 VAL A C 1
ATOM 705 O O . VAL A 1 91 ? -4.133 4.163 23.687 1.00 76.06 91 VAL A O 1
ATOM 708 N N . ILE A 1 92 ? -5.464 5.385 22.344 1.00 76.44 92 ILE A N 1
ATOM 709 C CA . ILE A 1 92 ? -5.257 4.557 21.156 1.00 76.44 92 ILE A CA 1
ATOM 710 C C . ILE A 1 92 ? -4.550 5.406 20.112 1.00 76.44 92 ILE A C 1
ATOM 712 O O . ILE A 1 92 ? -5.034 6.482 19.754 1.00 76.44 92 ILE A O 1
ATOM 716 N N . SER A 1 93 ? -3.411 4.922 19.626 1.00 75.81 93 SER A N 1
ATOM 717 C CA . SER A 1 93 ? -2.653 5.552 18.545 1.00 75.81 93 SER A CA 1
ATOM 718 C C . SER A 1 93 ? -2.395 4.560 17.421 1.00 75.81 93 SER A C 1
ATOM 720 O O . SER A 1 93 ? -2.221 3.366 17.648 1.00 75.81 93 SER A O 1
ATOM 722 N N . TRP A 1 94 ? -2.409 5.031 16.180 1.00 75.38 94 TRP A N 1
ATOM 723 C CA . TRP A 1 94 ? -2.224 4.179 15.007 1.00 75.38 94 TRP A CA 1
ATOM 724 C C . TRP A 1 94 ? -1.442 4.903 13.923 1.00 75.38 94 TRP A C 1
ATOM 726 O O . TRP A 1 94 ? -1.574 6.115 13.746 1.00 75.38 94 TRP A O 1
ATOM 736 N N . ASP A 1 95 ? -0.651 4.138 13.170 1.00 67.69 95 ASP A N 1
ATOM 737 C CA . ASP A 1 95 ? 0.066 4.671 12.021 1.00 67.69 95 ASP A CA 1
ATOM 738 C C . ASP A 1 95 ? -0.831 4.688 10.773 1.00 67.69 95 ASP A C 1
ATOM 740 O O . ASP A 1 95 ? -1.352 3.668 10.310 1.00 67.69 95 ASP A O 1
ATOM 744 N N . THR A 1 96 ? -1.002 5.887 10.221 1.00 61.81 96 THR A N 1
ATOM 745 C CA . THR A 1 96 ? -1.767 6.157 8.997 1.00 61.81 96 THR A CA 1
ATOM 746 C C . THR A 1 96 ? -0.981 5.813 7.727 1.00 61.81 96 THR A C 1
ATOM 748 O O . THR A 1 96 ? -1.574 5.734 6.653 1.00 61.81 96 THR A O 1
ATOM 751 N N . HIS A 1 97 ? 0.329 5.559 7.834 1.00 55.00 97 HIS A N 1
ATOM 752 C CA . HIS A 1 97 ? 1.234 5.349 6.698 1.00 55.00 97 HIS A CA 1
ATOM 753 C C . HIS A 1 97 ? 1.064 3.971 6.039 1.00 55.00 97 HIS A C 1
ATOM 755 O O . HIS A 1 97 ? 1.630 3.699 4.984 1.00 55.00 97 HIS A O 1
ATOM 761 N N . SER A 1 98 ? 0.265 3.096 6.646 1.00 56.19 98 SER A N 1
ATOM 762 C CA . SER A 1 98 ? 0.053 1.709 6.231 1.00 56.19 98 SER A CA 1
ATOM 763 C C . SER A 1 98 ? -0.981 1.511 5.114 1.00 56.19 98 SER A C 1
ATOM 765 O O . SER A 1 98 ? -1.323 0.374 4.790 1.00 56.19 98 SER A O 1
ATOM 767 N N . VAL A 1 99 ? -1.500 2.589 4.517 1.00 62.34 99 VAL A N 1
ATOM 768 C CA . VAL A 1 99 ? -2.639 2.515 3.593 1.00 62.34 99 VAL A CA 1
ATOM 769 C C . VAL A 1 99 ? -2.178 2.321 2.146 1.00 62.34 99 VAL A C 1
ATOM 771 O O . VAL A 1 99 ? -1.477 3.145 1.567 1.00 62.34 99 VAL A O 1
ATOM 774 N N . SER A 1 100 ? -2.644 1.236 1.534 1.00 69.06 100 SER A N 1
ATOM 775 C CA . SER A 1 100 ? -2.363 0.793 0.161 1.00 69.06 100 SER A CA 1
ATOM 776 C C . SER A 1 100 ? -3.138 1.549 -0.943 1.00 69.06 100 SER A C 1
ATOM 778 O O . SER A 1 100 ? -3.293 1.044 -2.063 1.00 69.06 100 SER A O 1
ATOM 780 N N . SER A 1 101 ? -3.672 2.733 -0.628 1.00 70.44 101 SER A N 1
ATOM 781 C CA . SER A 1 101 ? -4.459 3.594 -1.524 1.00 70.44 101 SER A CA 1
ATOM 782 C C . SER A 1 101 ? -4.632 5.009 -0.966 1.00 70.44 101 SER A C 1
ATOM 784 O O . SER A 1 101 ? -4.246 5.313 0.165 1.00 70.44 101 SER A O 1
ATOM 786 N N . ARG A 1 102 ? -5.230 5.900 -1.766 1.00 73.56 102 ARG A N 1
ATOM 787 C CA . ARG A 1 102 ? -5.472 7.289 -1.376 1.00 73.56 102 ARG A CA 1
ATOM 788 C C . ARG A 1 102 ? -6.543 7.392 -0.285 1.00 73.56 102 ARG A C 1
ATOM 790 O O . ARG A 1 102 ? -7.678 6.930 -0.446 1.00 73.56 102 ARG A O 1
ATOM 797 N N . LEU A 1 103 ? -6.232 8.100 0.801 1.00 70.94 103 LEU A N 1
ATOM 798 C CA . LEU A 1 103 ? -7.217 8.421 1.834 1.00 70.94 103 LEU A CA 1
ATOM 799 C C . LEU A 1 103 ? -8.223 9.450 1.308 1.00 70.94 103 LEU A C 1
ATOM 801 O O . LEU A 1 103 ? -7.860 10.559 0.914 1.00 70.94 103 LEU A O 1
ATOM 805 N N . ARG A 1 104 ? -9.512 9.084 1.301 1.00 63.91 104 ARG A N 1
ATOM 806 C CA . ARG A 1 104 ? -10.590 9.943 0.776 1.00 63.91 104 ARG A CA 1
ATOM 807 C C . ARG A 1 104 ? -11.435 10.576 1.877 1.00 63.91 104 ARG A C 1
ATOM 809 O O . ARG A 1 104 ? -11.854 11.723 1.737 1.00 63.91 104 ARG A O 1
ATOM 816 N N . ARG A 1 105 ? -11.717 9.837 2.953 1.00 57.00 105 ARG A N 1
ATOM 817 C CA . ARG A 1 105 ? -12.451 10.323 4.128 1.00 57.00 105 ARG A CA 1
ATOM 818 C C . ARG A 1 105 ? -11.865 9.677 5.377 1.00 57.00 105 ARG A C 1
ATOM 820 O O . ARG A 1 105 ? -11.712 8.468 5.414 1.00 57.00 105 ARG A O 1
ATOM 827 N N . SER A 1 106 ? -11.536 10.533 6.342 1.00 59.56 106 SER A N 1
ATOM 828 C CA . SER A 1 106 ? -11.297 10.289 7.774 1.00 59.56 106 SER A CA 1
ATOM 829 C C . SER A 1 106 ? -11.501 8.857 8.279 1.00 59.56 106 SER A C 1
ATOM 831 O O . SER A 1 106 ? -12.548 8.255 8.044 1.00 59.56 106 SER A O 1
ATOM 833 N N . GLN A 1 107 ? -10.563 8.394 9.095 1.00 64.50 107 GLN A N 1
ATOM 834 C CA . GLN A 1 107 ? -10.692 7.157 9.856 1.00 64.50 107 GLN A CA 1
ATOM 835 C C . GLN A 1 107 ? -11.764 7.312 10.935 1.00 64.50 107 GLN A C 1
ATOM 837 O O . GLN A 1 107 ? -12.018 8.420 11.435 1.00 64.50 107 GLN A O 1
ATOM 842 N N . HIS A 1 108 ? -12.423 6.207 11.275 1.00 67.88 108 HIS A N 1
ATOM 843 C CA . HIS A 1 108 ? -13.391 6.177 12.366 1.00 67.88 108 HIS A CA 1
ATOM 844 C C . HIS A 1 108 ? -12.997 5.135 13.401 1.00 67.88 108 HIS A C 1
ATOM 846 O O . HIS A 1 108 ? -12.655 4.010 13.046 1.00 67.88 108 HIS A O 1
ATOM 852 N N . LEU A 1 109 ? -13.044 5.534 14.671 1.00 65.25 109 LEU A N 1
ATOM 853 C CA . LEU A 1 109 ? -12.866 4.642 15.811 1.00 65.25 109 LEU A CA 1
ATOM 854 C C . LEU A 1 109 ? -14.249 4.224 16.307 1.00 65.25 109 LEU A C 1
ATOM 856 O O . LEU A 1 109 ? -15.093 5.078 16.610 1.00 65.25 109 LEU A O 1
ATOM 860 N N . VAL A 1 110 ? -14.461 2.919 16.399 1.00 68.88 110 VAL A N 1
ATOM 861 C CA . VAL A 1 110 ? -15.668 2.304 16.945 1.00 68.88 110 VAL A CA 1
ATOM 862 C C . VAL A 1 110 ? -15.278 1.575 18.227 1.00 68.88 110 VAL A C 1
ATOM 864 O O . VAL A 1 110 ? -14.366 0.749 18.203 1.00 68.88 110 VAL A O 1
ATOM 867 N N . ALA A 1 111 ? -15.959 1.872 19.336 1.00 65.94 111 ALA A N 1
ATOM 868 C CA . ALA A 1 111 ? -15.806 1.144 20.596 1.00 65.94 111 ALA A CA 1
ATOM 869 C C . ALA A 1 111 ? -17.135 0.481 20.967 1.00 65.94 111 ALA A C 1
ATOM 871 O O . ALA A 1 111 ? -18.180 1.130 20.927 1.00 65.94 111 ALA A O 1
ATOM 872 N N . ASP A 1 112 ? -17.117 -0.821 21.250 1.00 62.66 112 ASP A N 1
ATOM 873 C CA . ASP A 1 112 ? -18.305 -1.628 21.575 1.00 62.66 112 ASP A CA 1
ATOM 874 C C . ASP A 1 112 ? -19.486 -1.420 20.601 1.00 62.66 112 ASP A C 1
ATOM 876 O O . ASP A 1 112 ? -20.655 -1.360 20.985 1.00 62.66 112 ASP A O 1
ATOM 880 N N . GLY A 1 113 ? -19.178 -1.258 19.308 1.00 60.72 113 GLY A N 1
ATOM 881 C CA . GLY A 1 113 ? -20.170 -1.044 18.246 1.00 60.72 113 GLY A CA 1
ATOM 882 C C . GLY A 1 113 ? -20.764 0.370 18.171 1.00 60.72 113 GLY A C 1
ATOM 883 O O . GLY A 1 113 ? -21.642 0.615 17.345 1.00 60.72 113 GLY A O 1
ATOM 884 N N . ARG A 1 114 ? -20.298 1.319 18.993 1.00 63.78 114 ARG A N 1
ATOM 885 C CA . ARG A 1 114 ? -20.695 2.736 18.943 1.00 63.78 114 ARG A CA 1
ATOM 886 C C . ARG A 1 114 ? -19.595 3.581 18.301 1.00 63.78 114 ARG A C 1
ATOM 888 O O . ARG A 1 114 ? -18.411 3.322 18.492 1.00 63.78 114 ARG A O 1
ATOM 895 N N . PHE A 1 115 ? -19.976 4.597 17.529 1.00 62.09 115 PHE A N 1
ATOM 896 C CA . PHE A 1 115 ? -19.027 5.526 16.908 1.00 62.09 115 PHE A CA 1
ATOM 897 C C . PHE A 1 115 ? -18.466 6.492 17.958 1.00 62.09 115 PHE A C 1
ATOM 899 O O . PHE A 1 115 ? -19.229 7.258 18.541 1.00 62.09 115 PHE A O 1
ATOM 906 N N . PHE A 1 116 ? -17.147 6.480 18.166 1.00 64.44 116 PHE A N 1
ATOM 907 C CA . PHE A 1 116 ? -16.473 7.351 19.139 1.00 64.44 116 PHE A CA 1
ATOM 908 C C . PHE A 1 116 ? -15.716 8.506 18.486 1.00 64.44 116 PHE A C 1
ATOM 910 O O . PHE A 1 116 ? -15.625 9.583 19.068 1.00 64.44 116 PHE A O 1
ATOM 917 N N . TYR A 1 117 ? -15.185 8.320 17.275 1.00 65.06 117 TYR A N 1
ATOM 918 C CA . TYR A 1 117 ? -14.394 9.366 16.630 1.00 65.06 117 TYR A CA 1
ATOM 919 C C . TYR A 1 117 ? -14.479 9.334 15.108 1.00 65.06 117 TYR A C 1
ATOM 921 O O . TYR A 1 117 ? -14.516 8.269 14.494 1.00 65.06 117 TYR A O 1
ATOM 929 N N . ARG A 1 118 ? -14.450 10.529 14.508 1.00 61.38 118 ARG A N 1
ATOM 930 C CA . ARG A 1 118 ? -14.314 10.775 13.071 1.00 61.38 118 ARG A CA 1
ATOM 931 C C . ARG A 1 118 ? -13.269 11.870 12.868 1.00 61.38 118 ARG A C 1
ATOM 933 O O . ARG A 1 118 ? -13.524 13.021 13.202 1.00 61.38 118 ARG A O 1
ATOM 940 N N . GLY A 1 119 ? -12.122 11.529 12.286 1.00 59.94 119 GLY A N 1
ATOM 941 C CA . GLY A 1 119 ? -11.079 12.515 11.999 1.00 59.94 119 GLY A CA 1
ATOM 942 C C . GLY A 1 119 ? -9.891 11.949 11.226 1.00 59.94 119 GLY A C 1
ATOM 943 O O . GLY A 1 119 ? -9.880 10.781 10.848 1.00 59.94 119 GLY A O 1
ATOM 944 N N . GLY A 1 120 ? -8.931 12.817 10.913 1.00 55.8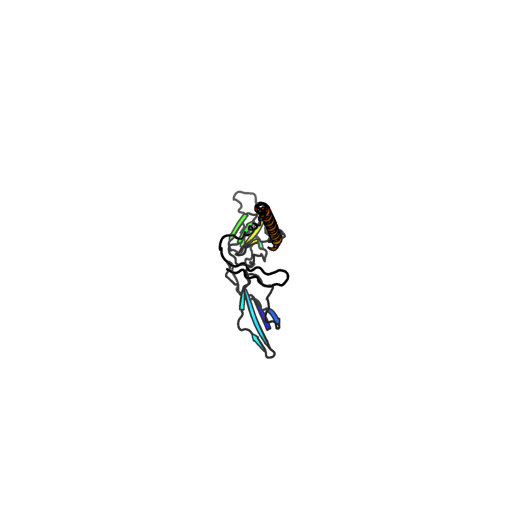4 120 GLY A N 1
ATOM 945 C CA . GLY A 1 120 ? -7.706 12.475 10.176 1.00 55.84 120 GLY A CA 1
ATOM 946 C C . GLY A 1 120 ? -6.463 12.348 11.059 1.00 55.84 120 GLY A C 1
ATOM 947 O O . GLY A 1 120 ? -5.359 12.377 10.535 1.00 55.84 120 GLY A O 1
ATOM 948 N N . VAL A 1 121 ? -6.631 12.290 12.382 1.00 55.66 121 VAL A N 1
ATOM 949 C CA . VAL A 1 121 ? -5.533 12.370 13.356 1.00 55.66 121 VAL A CA 1
ATOM 950 C C . VAL A 1 121 ? -5.107 10.961 13.789 1.00 55.66 121 VAL A C 1
ATOM 952 O O . VAL A 1 121 ? -5.950 10.078 13.923 1.00 55.66 121 VAL A O 1
ATOM 955 N N . SER A 1 122 ? -3.807 10.765 14.028 1.00 60.97 122 SER A N 1
ATOM 956 C CA . SER A 1 122 ? -3.142 9.489 14.358 1.00 60.97 122 SER A CA 1
ATOM 957 C C . SER A 1 122 ? -3.304 9.012 15.815 1.00 60.97 122 SER A C 1
ATOM 959 O O . SER A 1 122 ? -2.607 8.097 16.258 1.00 60.97 122 SER A O 1
ATOM 961 N N . GLY A 1 123 ? -4.224 9.605 16.582 1.00 59.75 123 GLY A N 1
ATOM 962 C CA . GLY A 1 123 ? -4.504 9.173 17.949 1.00 59.75 123 GLY A CA 1
ATOM 963 C C . GLY A 1 123 ? -5.728 9.843 18.563 1.00 59.75 123 GLY A C 1
ATOM 964 O O . GLY A 1 123 ? -6.036 11.000 18.269 1.00 59.75 123 GLY A O 1
ATOM 965 N N . VAL A 1 124 ? -6.436 9.095 19.411 1.00 64.31 124 VAL A N 1
ATOM 966 C CA . VAL A 1 124 ? -7.663 9.535 20.087 1.00 64.31 124 VAL A CA 1
ATOM 967 C C . VAL A 1 124 ? -7.630 9.113 21.550 1.00 64.31 124 VAL A C 1
ATOM 969 O O . VAL A 1 124 ? -7.274 7.983 21.887 1.00 64.31 124 VAL A O 1
ATOM 972 N N . TRP A 1 125 ? -8.045 10.038 22.411 1.00 60.81 125 TRP A N 1
ATOM 973 C CA . TRP A 1 125 ? -8.288 9.801 23.828 1.00 60.81 125 TRP A CA 1
ATOM 974 C C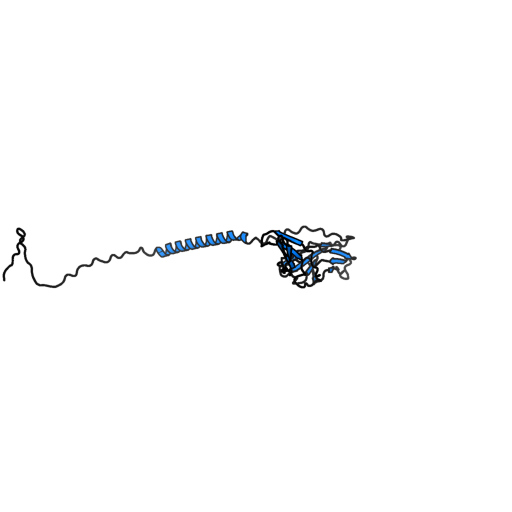 . TRP A 1 125 ? -9.752 9.419 23.993 1.00 60.81 125 TRP A C 1
ATOM 976 O O . TRP A 1 125 ? -10.633 10.183 23.590 1.00 60.81 125 TRP A O 1
ATOM 986 N N . VAL A 1 126 ? -10.017 8.250 24.564 1.00 66.25 126 VAL A N 1
ATOM 987 C CA . VAL A 1 126 ? -11.379 7.833 24.884 1.00 66.25 126 VAL A CA 1
ATOM 988 C C . VAL A 1 126 ? -11.541 7.895 26.393 1.00 66.25 126 VAL A C 1
ATOM 990 O O . VAL A 1 126 ? -10.974 7.085 27.128 1.00 66.25 126 VAL A O 1
ATOM 993 N N . ASP A 1 127 ? -12.305 8.892 26.836 1.00 60.75 127 ASP A N 1
ATOM 994 C CA . ASP A 1 127 ? -12.789 8.982 28.206 1.00 60.75 127 ASP A CA 1
ATOM 995 C C . ASP A 1 127 ? -14.202 8.405 28.271 1.00 60.75 127 ASP A C 1
ATOM 997 O O . ASP A 1 127 ? -15.101 8.839 27.541 1.00 60.75 127 ASP A O 1
ATOM 1001 N N . ARG A 1 128 ? -14.413 7.439 29.165 1.00 59.75 128 ARG A N 1
ATOM 1002 C CA . ARG A 1 128 ? -15.760 7.127 29.625 1.00 59.75 128 ARG A CA 1
ATOM 1003 C C . ARG A 1 128 ? -16.060 8.172 30.685 1.00 59.75 128 ARG A C 1
ATOM 1005 O O . ARG A 1 128 ? -15.795 7.946 31.863 1.00 59.75 128 ARG A O 1
ATOM 1012 N N . GLY A 1 129 ? -16.597 9.308 30.229 1.00 51.03 129 GLY A N 1
ATOM 1013 C CA . GLY A 1 129 ? -17.131 10.330 31.112 1.00 51.03 129 GLY A CA 1
ATOM 1014 C C . GLY A 1 129 ? -17.971 9.631 32.168 1.00 51.03 129 GLY A C 1
ATOM 1015 O O . GLY A 1 129 ? -18.959 8.970 31.848 1.00 51.03 129 GLY A O 1
ATOM 1016 N N . THR A 1 130 ? -17.527 9.701 33.418 1.00 45.50 130 THR A N 1
ATOM 1017 C CA . THR A 1 130 ? -18.402 9.416 34.539 1.00 45.50 130 THR A CA 1
ATOM 1018 C C . THR A 1 130 ? -19.529 10.417 34.390 1.00 45.50 130 THR A C 1
ATOM 1020 O O . THR A 1 130 ? -19.346 11.611 34.638 1.00 45.50 130 THR A O 1
ATOM 1023 N N . ASP A 1 131 ? -20.677 9.961 33.886 1.00 43.38 131 ASP A N 1
ATOM 1024 C CA . ASP A 1 131 ? -21.911 10.723 33.985 1.00 43.38 131 ASP A CA 1
ATOM 1025 C C . ASP A 1 131 ? -21.973 11.172 35.440 1.00 43.38 131 ASP A C 1
ATOM 1027 O O . ASP A 1 131 ? -21.973 10.338 36.349 1.00 43.38 131 ASP A O 1
ATOM 1031 N N . LYS A 1 132 ? -21.843 12.486 35.657 1.00 41.19 132 LYS A N 1
ATOM 1032 C CA . LYS A 1 132 ? -21.667 13.091 36.977 1.00 41.19 132 LYS A CA 1
ATOM 1033 C C . LYS A 1 132 ? -22.833 12.651 37.867 1.00 41.19 132 LYS A C 1
ATOM 1035 O O . LYS A 1 132 ? -23.898 13.256 37.811 1.00 41.19 132 LYS A O 1
ATOM 1040 N N . GLY A 1 133 ? -22.642 11.584 38.643 1.00 43.56 133 GLY A N 1
ATOM 1041 C CA . GLY A 1 133 ? -23.691 10.952 39.447 1.00 43.56 133 GLY A CA 1
ATOM 1042 C C . GLY A 1 133 ? -23.710 9.417 39.454 1.00 43.56 133 GLY A C 1
ATOM 1043 O O . GLY A 1 133 ? -24.348 8.856 40.338 1.00 43.56 133 GLY A O 1
ATOM 1044 N N . SER A 1 134 ? -23.018 8.719 38.546 1.00 46.97 134 SER A N 1
ATOM 1045 C CA . SER A 1 134 ? -22.866 7.259 38.649 1.00 46.97 134 SER A CA 1
ATOM 1046 C C . SER A 1 134 ? -21.654 6.915 39.519 1.00 46.97 134 SER A C 1
ATOM 1048 O O . SER A 1 134 ? -20.510 7.011 39.083 1.00 46.97 134 SER A O 1
ATOM 1050 N N . GLU A 1 135 ? -21.916 6.498 40.758 1.00 47.09 135 GLU A N 1
ATOM 1051 C CA . GLU A 1 135 ? -20.950 5.908 41.704 1.00 47.09 135 GLU A CA 1
ATOM 1052 C C . GLU A 1 135 ? -20.364 4.571 41.195 1.00 47.09 135 GLU A C 1
ATOM 1054 O O . GLU A 1 135 ? -19.429 4.017 41.771 1.00 47.09 135 GLU A O 1
ATOM 1059 N N . TYR A 1 136 ? -20.878 4.058 40.074 1.00 44.19 136 TYR A N 1
ATOM 1060 C CA . TYR A 1 136 ? -20.420 2.825 39.459 1.00 44.19 136 TYR A CA 1
ATOM 1061 C C . TYR A 1 136 ? -19.386 3.106 38.363 1.00 44.19 136 TYR A C 1
ATOM 1063 O O . TYR A 1 136 ? -19.725 3.496 37.242 1.00 44.19 136 TYR A O 1
ATOM 1071 N N . VAL A 1 137 ? -18.109 2.886 38.689 1.00 55.41 137 VAL A N 1
ATOM 1072 C CA . VAL A 1 137 ? -17.034 2.775 37.696 1.00 55.41 137 VAL A CA 1
ATOM 1073 C C . VAL A 1 137 ? -17.233 1.451 36.964 1.00 55.41 137 VAL A C 1
ATOM 1075 O O . VAL A 1 137 ? -16.917 0.383 37.486 1.00 55.41 137 VAL A O 1
ATOM 1078 N N . ASP A 1 138 ? -17.812 1.519 35.770 1.00 56.91 138 ASP A N 1
ATOM 1079 C CA . ASP A 1 138 ? -18.044 0.345 34.938 1.00 56.91 138 ASP A CA 1
ATOM 1080 C C . ASP A 1 138 ? -16.697 -0.246 34.478 1.00 56.91 138 ASP A C 1
ATOM 1082 O O . ASP A 1 138 ? -15.977 0.354 33.676 1.00 56.91 138 ASP A O 1
ATOM 1086 N N . THR A 1 139 ? -16.352 -1.407 35.042 1.00 60.34 139 THR A N 1
ATOM 1087 C CA . THR A 1 139 ? -15.076 -2.128 34.866 1.00 60.34 139 THR A CA 1
ATOM 1088 C C . THR A 1 139 ? -15.091 -3.091 33.675 1.00 60.34 139 THR A C 1
ATOM 1090 O O . THR A 1 139 ? -14.220 -3.953 33.556 1.00 60.34 139 THR A O 1
ATOM 1093 N N . THR A 1 140 ? -16.074 -2.975 32.781 1.00 68.69 140 THR A N 1
ATOM 1094 C CA . THR A 1 140 ? -16.179 -3.823 31.590 1.00 68.69 140 THR A CA 1
ATOM 1095 C C . THR A 1 140 ? -15.008 -3.643 30.631 1.00 68.69 140 THR A C 1
ATOM 1097 O O . THR A 1 140 ? -14.542 -2.527 30.398 1.00 68.69 140 THR A O 1
ATOM 1100 N N . LEU A 1 141 ? -14.623 -4.747 29.994 1.00 72.81 141 LEU A N 1
ATOM 1101 C CA . LEU A 1 141 ? -13.727 -4.760 28.841 1.00 72.81 141 LEU A CA 1
ATOM 1102 C C . LEU A 1 141 ? -14.332 -3.943 27.693 1.00 72.81 141 LEU A C 1
ATOM 1104 O O . LEU A 1 141 ? -15.512 -4.109 27.385 1.00 72.81 141 LEU A O 1
ATOM 1108 N N . ILE A 1 142 ? -13.515 -3.114 27.045 1.00 73.62 142 ILE A N 1
ATOM 1109 C CA . ILE A 1 142 ? -13.921 -2.298 25.894 1.00 73.62 142 ILE A CA 1
ATOM 1110 C C . ILE A 1 142 ? -13.224 -2.819 24.642 1.00 73.62 142 ILE A C 1
ATOM 1112 O O . ILE A 1 142 ? -12.003 -2.978 24.627 1.00 73.62 142 ILE A O 1
ATOM 1116 N N . ASN A 1 143 ? -13.990 -3.057 23.579 1.00 77.75 143 ASN A N 1
ATOM 1117 C CA . ASN A 1 143 ? -13.471 -3.504 22.291 1.00 77.75 143 ASN A CA 1
ATOM 1118 C C . ASN A 1 143 ? -13.405 -2.343 21.305 1.00 77.75 143 ASN A C 1
ATOM 1120 O O . ASN A 1 143 ? -14.434 -1.816 20.885 1.00 77.75 143 ASN A O 1
ATOM 1124 N N . PHE A 1 144 ? -12.201 -1.993 20.876 1.00 77.12 144 PHE A N 1
ATOM 1125 C CA . PHE A 1 144 ? -11.945 -0.964 19.885 1.00 77.12 144 PHE A CA 1
ATOM 1126 C C . PHE A 1 144 ? -11.639 -1.567 18.519 1.00 77.12 144 PHE A C 1
ATOM 1128 O O . PHE A 1 144 ? -10.888 -2.533 18.386 1.00 77.12 144 PHE A O 1
ATOM 1135 N N . THR A 1 145 ? -12.202 -0.952 17.489 1.00 78.19 145 THR A N 1
ATOM 1136 C CA . THR A 1 145 ? -11.911 -1.241 16.085 1.00 78.19 145 THR A CA 1
ATOM 1137 C C . THR A 1 145 ? -11.728 0.072 15.347 1.00 78.19 145 THR A C 1
ATOM 1139 O O . THR A 1 145 ? -12.441 1.050 15.586 1.00 78.19 145 THR A O 1
ATOM 1142 N N . ILE A 1 146 ? -10.735 0.109 14.470 1.00 76.88 146 ILE A N 1
ATOM 1143 C CA . ILE A 1 146 ? -10.476 1.253 13.606 1.00 76.88 146 ILE A CA 1
ATOM 1144 C C . ILE A 1 146 ? -10.947 0.865 12.217 1.00 76.88 146 ILE A C 1
ATOM 1146 O O . ILE A 1 146 ? -10.610 -0.214 11.741 1.00 76.88 146 ILE A O 1
ATOM 1150 N N . THR A 1 147 ? -11.696 1.745 11.563 1.00 75.75 147 THR A N 1
ATOM 1151 C CA . THR A 1 147 ? -12.080 1.583 10.162 1.00 75.75 147 THR A CA 1
ATOM 1152 C C . THR A 1 147 ? -11.374 2.640 9.318 1.00 75.75 147 THR A C 1
ATOM 1154 O O . THR A 1 147 ? -11.538 3.847 9.534 1.00 75.75 147 THR A O 1
ATOM 1157 N N . VAL A 1 148 ? -10.599 2.193 8.331 1.00 73.38 148 VAL A N 1
ATOM 1158 C CA . VAL A 1 148 ? -9.964 3.041 7.314 1.00 73.38 148 VAL A CA 1
ATOM 1159 C C . VAL A 1 148 ? -10.847 3.075 6.072 1.00 73.38 148 VAL A C 1
ATOM 1161 O O . VAL A 1 148 ? -11.259 2.032 5.571 1.00 73.38 148 VAL A O 1
ATOM 1164 N N . ILE A 1 149 ? -11.112 4.277 5.550 1.00 72.12 149 ILE A N 1
ATOM 1165 C CA . ILE A 1 149 ? -11.951 4.497 4.367 1.00 72.12 149 ILE A CA 1
ATOM 1166 C C . ILE A 1 149 ? -11.124 5.165 3.263 1.00 72.12 149 ILE A C 1
ATOM 1168 O O . ILE A 1 149 ? -10.603 6.272 3.414 1.00 72.12 149 ILE A O 1
ATOM 1172 N N . THR A 1 150 ? -11.046 4.506 2.112 1.00 73.00 150 THR A N 1
ATOM 1173 C CA . THR A 1 150 ? -10.253 4.943 0.950 1.00 73.00 150 THR A CA 1
ATOM 1174 C C . THR A 1 150 ? -11.133 5.141 -0.282 1.00 73.00 150 THR A C 1
ATOM 1176 O O . THR A 1 150 ? -12.336 4.873 -0.258 1.00 73.00 150 THR A O 1
ATOM 1179 N N . SER A 1 151 ? -10.544 5.630 -1.374 1.00 69.19 151 SER A N 1
ATOM 1180 C CA . SER A 1 151 ? -11.172 5.670 -2.706 1.00 69.19 151 SER A CA 1
ATOM 1181 C C . SER A 1 151 ? -11.618 4.295 -3.209 1.00 69.19 151 SER A C 1
ATOM 1183 O O . SER A 1 151 ? -12.588 4.232 -3.962 1.00 69.19 151 SER A O 1
ATOM 1185 N N . PHE A 1 152 ? -10.935 3.223 -2.795 1.00 68.69 152 PHE A N 1
ATOM 1186 C CA . PHE A 1 152 ? -11.105 1.866 -3.326 1.00 68.69 152 PHE A CA 1
ATOM 1187 C C . PHE A 1 152 ? -11.784 0.885 -2.360 1.00 68.69 152 PHE A C 1
ATOM 1189 O O . PHE A 1 152 ? -12.009 -0.266 -2.727 1.00 68.69 152 PHE A O 1
ATOM 1196 N N . GLY A 1 153 ? -12.144 1.311 -1.146 1.00 72.62 153 GLY A N 1
ATOM 1197 C CA . GLY A 1 153 ? -12.862 0.462 -0.196 1.00 72.62 153 GLY A CA 1
ATOM 1198 C C . GLY A 1 153 ? -12.643 0.839 1.263 1.00 72.62 153 GLY A C 1
ATOM 1199 O O . GLY A 1 153 ? -12.150 1.926 1.578 1.00 72.62 153 GLY A O 1
ATOM 1200 N N . GLN A 1 154 ? -13.013 -0.081 2.152 1.00 76.44 154 GLN A N 1
ATOM 1201 C CA . GLN A 1 154 ? -12.848 0.045 3.598 1.00 76.44 154 GLN A CA 1
ATOM 1202 C C . GLN A 1 154 ? -12.141 -1.182 4.167 1.00 76.44 154 GLN A C 1
ATOM 1204 O O . GLN A 1 154 ? -12.299 -2.281 3.641 1.00 76.44 154 GLN A O 1
ATOM 1209 N N . ALA A 1 155 ? -11.365 -0.980 5.226 1.00 74.38 155 ALA A N 1
ATOM 1210 C CA . ALA A 1 155 ? -10.745 -2.050 5.996 1.00 74.38 155 ALA A CA 1
ATOM 1211 C C . ALA A 1 155 ? -10.924 -1.778 7.482 1.00 74.38 155 ALA A C 1
ATOM 1213 O O . ALA A 1 155 ? -10.979 -0.616 7.892 1.00 74.38 155 ALA A O 1
ATOM 1214 N N . GLU A 1 156 ? -10.958 -2.846 8.273 1.00 76.50 156 GLU A N 1
ATOM 1215 C CA . GLU A 1 156 ? -11.041 -2.789 9.732 1.00 76.50 156 GLU A CA 1
ATOM 1216 C C . GLU A 1 156 ? -9.769 -3.347 10.371 1.00 76.50 156 GLU A C 1
ATOM 1218 O O . GLU A 1 156 ? -9.176 -4.310 9.876 1.00 76.50 156 GLU A O 1
ATOM 1223 N N . SER A 1 157 ? -9.333 -2.717 11.461 1.00 76.31 157 SER A N 1
ATOM 1224 C CA . SER A 1 157 ? -8.209 -3.198 12.254 1.00 76.31 157 SER A CA 1
ATOM 1225 C C . SER A 1 157 ? -8.606 -4.457 13.028 1.00 76.31 157 SER A C 1
ATOM 1227 O O . SER A 1 157 ? -9.790 -4.672 13.300 1.00 76.31 157 SER A O 1
ATOM 1229 N N . PRO A 1 158 ? -7.629 -5.255 13.495 1.00 77.06 158 PRO A N 1
ATOM 1230 C CA . PRO A 1 158 ? -7.882 -6.224 14.553 1.00 77.06 158 PRO A CA 1
ATOM 1231 C C . PRO A 1 158 ? -8.564 -5.561 15.758 1.00 77.06 158 PRO A C 1
ATOM 1233 O O . PRO A 1 158 ? -8.351 -4.373 16.026 1.00 77.06 158 PRO A O 1
ATOM 1236 N N . VAL A 1 159 ? -9.376 -6.337 16.480 1.00 77.31 159 VAL A N 1
ATOM 1237 C CA . VAL A 1 159 ? -10.053 -5.868 17.695 1.00 77.31 159 VAL A CA 1
ATOM 1238 C C . VAL A 1 159 ? -9.013 -5.627 18.788 1.00 77.31 159 VAL A C 1
ATOM 1240 O O . VAL A 1 159 ? -8.237 -6.520 19.119 1.00 77.31 159 VAL A O 1
ATOM 1243 N N . ILE A 1 160 ? -9.017 -4.424 19.351 1.00 77.31 160 ILE A N 1
ATOM 1244 C CA . ILE A 1 160 ? -8.151 -4.002 20.451 1.00 77.31 160 ILE A CA 1
ATOM 1245 C C . ILE A 1 160 ? -8.985 -4.032 21.727 1.00 77.31 160 ILE A C 1
ATOM 1247 O O . ILE A 1 160 ? -10.003 -3.352 21.808 1.00 77.31 160 ILE A O 1
ATOM 1251 N N . VAL A 1 161 ? -8.567 -4.810 22.719 1.00 79.56 161 VAL A N 1
ATOM 1252 C CA . VAL A 1 161 ? -9.302 -4.948 23.983 1.00 79.56 161 VAL A CA 1
ATOM 1253 C C . VAL A 1 161 ? -8.633 -4.091 25.050 1.00 79.56 161 VAL A C 1
ATOM 1255 O O . VAL A 1 161 ? -7.432 -4.215 25.270 1.00 79.56 161 VAL A O 1
ATOM 1258 N N . PHE A 1 162 ? -9.407 -3.238 25.714 1.00 78.12 162 PHE A N 1
ATOM 1259 C CA . PHE A 1 162 ? -8.973 -2.451 26.863 1.00 78.12 162 PHE A CA 1
ATOM 1260 C C . PHE A 1 162 ? -9.619 -2.977 28.140 1.00 78.12 162 PHE A C 1
ATOM 1262 O O . PHE A 1 162 ? -10.844 -3.084 28.223 1.00 78.12 162 PHE A O 1
ATOM 1269 N N . ASP A 1 163 ? -8.787 -3.269 29.134 1.00 77.62 163 ASP A N 1
ATOM 1270 C CA . ASP A 1 163 ? -9.187 -3.675 30.475 1.00 77.62 163 ASP A CA 1
ATOM 1271 C C . ASP A 1 163 ? -8.842 -2.560 31.484 1.00 77.62 163 ASP A C 1
ATOM 1273 O O . ASP A 1 163 ? -7.662 -2.320 31.778 1.00 77.62 163 ASP A O 1
ATOM 1277 N N . PRO A 1 164 ? -9.848 -1.888 32.075 1.00 74.69 164 PRO A N 1
ATOM 1278 C CA . PRO A 1 164 ? -9.631 -0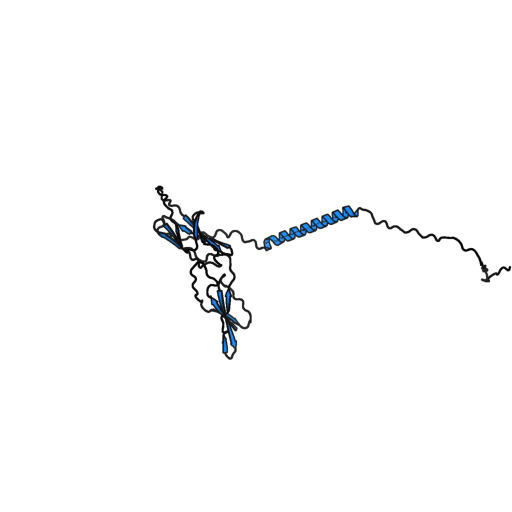.862 33.093 1.00 74.69 164 PRO A CA 1
ATOM 1279 C C . PRO A 1 164 ? -8.880 -1.358 34.338 1.00 74.69 164 PRO A C 1
ATOM 1281 O O . PRO A 1 164 ? -8.292 -0.542 35.049 1.00 74.69 164 PRO A O 1
ATOM 1284 N N . ASN A 1 165 ? -8.858 -2.664 34.614 1.00 75.06 165 ASN A N 1
ATOM 1285 C CA . ASN A 1 165 ? -8.193 -3.255 35.779 1.00 75.06 165 ASN A CA 1
ATOM 1286 C C . ASN A 1 165 ? -6.764 -3.723 35.481 1.00 75.06 165 ASN A C 1
ATOM 1288 O O . ASN A 1 165 ? -5.957 -3.854 36.401 1.00 75.06 165 ASN A O 1
ATOM 1292 N N . ALA A 1 166 ? -6.417 -3.931 34.210 1.00 74.00 166 ALA A N 1
ATOM 1293 C CA . ALA A 1 166 ? -5.067 -4.321 33.831 1.00 74.00 166 ALA A CA 1
ATOM 1294 C C . ALA A 1 166 ? -4.078 -3.170 34.076 1.00 74.00 166 ALA A C 1
ATOM 1296 O O . ALA A 1 166 ? -4.375 -2.003 33.793 1.00 74.00 166 ALA A O 1
ATOM 1297 N N . VAL A 1 167 ? -2.901 -3.496 34.619 1.00 66.94 167 VAL A N 1
ATOM 1298 C CA . VAL A 1 167 ? -1.867 -2.511 34.983 1.00 66.94 167 VAL A CA 1
ATOM 1299 C C . VAL A 1 167 ? -1.261 -1.880 33.730 1.00 66.94 167 VAL A C 1
ATOM 1301 O O . VAL A 1 167 ? -1.230 -0.657 33.633 1.00 66.94 167 VAL A O 1
ATOM 1304 N N . ASP A 1 168 ? -0.908 -2.695 32.732 1.00 65.50 168 ASP A N 1
ATOM 1305 C CA . ASP A 1 168 ? -0.151 -2.206 31.576 1.00 65.50 168 ASP A CA 1
ATOM 1306 C C . ASP A 1 168 ? -0.978 -2.099 30.285 1.00 65.50 168 ASP A C 1
ATOM 1308 O O . ASP A 1 168 ? -0.607 -1.335 29.399 1.00 65.50 168 ASP A O 1
ATOM 1312 N N . ASN A 1 169 ? -2.106 -2.820 30.149 1.00 68.25 169 ASN A N 1
ATOM 1313 C CA . ASN A 1 169 ? -2.881 -2.916 28.890 1.00 68.25 169 ASN A CA 1
ATOM 1314 C C . ASN A 1 169 ? -2.006 -3.161 27.631 1.00 68.25 169 ASN A C 1
ATOM 1316 O O . ASN A 1 169 ? -2.403 -2.879 26.501 1.00 68.25 169 ASN A O 1
ATOM 1320 N N . THR A 1 170 ? -0.804 -3.709 27.823 1.00 55.88 170 THR A N 1
ATOM 1321 C CA . THR A 1 170 ? 0.206 -3.978 26.802 1.00 55.88 170 THR A CA 1
ATOM 1322 C C . THR A 1 170 ? -0.092 -5.319 26.148 1.00 55.88 170 THR A C 1
ATOM 1324 O O . THR A 1 170 ? 0.526 -6.336 26.448 1.00 55.88 170 THR A O 1
ATOM 1327 N N . GLY A 1 171 ? -1.080 -5.367 25.259 1.00 52.06 171 GLY A N 1
ATOM 1328 C CA . GLY A 1 171 ? -1.362 -6.618 24.563 1.00 52.06 171 GLY A CA 1
ATOM 1329 C C . GLY A 1 171 ? -2.695 -6.639 23.858 1.00 52.06 171 GLY A C 1
ATOM 1330 O O . GLY A 1 171 ? -3.678 -7.170 24.368 1.00 52.06 171 GLY A O 1
ATOM 1331 N N . THR A 1 172 ? -2.698 -6.156 22.623 1.00 49.19 172 THR A N 1
ATOM 1332 C CA . THR A 1 172 ? -3.617 -6.662 21.612 1.00 49.19 172 THR A CA 1
ATOM 1333 C C . THR A 1 172 ? -3.394 -8.170 21.490 1.00 49.19 172 THR A C 1
ATOM 1335 O O . THR A 1 172 ? -2.416 -8.629 20.905 1.00 49.19 172 THR A O 1
ATOM 1338 N N . THR A 1 173 ? -4.291 -8.981 22.051 1.00 50.00 173 THR A N 1
ATOM 1339 C CA . THR A 1 173 ? -4.449 -10.331 21.512 1.00 50.00 173 THR A CA 1
ATOM 1340 C C . THR A 1 173 ? -5.059 -10.156 20.124 1.00 50.00 173 THR A C 1
ATOM 1342 O O . THR A 1 173 ? -6.102 -9.511 19.995 1.00 50.00 173 THR A O 1
ATOM 1345 N N . PRO A 1 174 ? -4.437 -10.681 19.056 1.00 42.72 174 PRO A N 1
ATOM 1346 C CA . PRO A 1 174 ? -5.112 -10.765 17.781 1.00 42.72 174 PRO A CA 1
ATOM 1347 C C . PRO A 1 174 ? -6.272 -11.732 17.997 1.00 42.72 174 PRO A C 1
ATOM 1349 O O . PRO A 1 174 ? -6.071 -12.945 18.084 1.00 42.72 174 PRO A O 1
ATOM 1352 N N . LYS A 1 175 ? -7.503 -11.222 18.089 1.00 39.72 175 LYS A N 1
ATOM 1353 C CA . LYS A 1 175 ? -8.638 -12.064 17.729 1.00 39.72 175 LYS A CA 1
ATOM 1354 C C . LYS A 1 175 ? -8.359 -12.498 16.286 1.00 39.72 175 LYS A C 1
ATOM 1356 O O . LYS A 1 175 ? -8.124 -11.613 15.456 1.00 39.72 175 LYS A O 1
ATOM 1361 N N . PRO A 1 176 ? -8.316 -13.810 15.982 1.00 39.31 176 PRO A N 1
ATOM 1362 C CA . PRO A 1 176 ? -8.145 -14.270 14.615 1.00 39.31 176 PRO A CA 1
ATOM 1363 C C . PRO A 1 176 ? -9.130 -13.508 13.733 1.00 39.31 176 PRO A C 1
ATOM 1365 O O . PRO A 1 176 ? -10.268 -13.303 14.181 1.00 39.31 176 PRO A O 1
ATOM 1368 N N . PRO A 1 177 ? -8.715 -13.048 12.538 1.00 38.88 177 PRO A N 1
ATOM 1369 C CA . PRO A 1 177 ? -9.643 -12.418 11.619 1.00 38.88 177 PRO A CA 1
ATOM 1370 C C . PRO A 1 177 ? -10.866 -13.322 11.535 1.00 38.88 177 PRO A C 1
ATOM 1372 O O . PRO A 1 177 ? -10.737 -14.529 11.300 1.00 38.88 177 PRO A O 1
ATOM 1375 N N . ALA A 1 178 ? -12.045 -12.752 11.799 1.00 40.97 178 ALA A N 1
ATOM 1376 C CA . ALA A 1 178 ? -13.276 -13.413 11.408 1.00 40.97 178 ALA A CA 1
ATOM 1377 C C . ALA A 1 178 ? -13.058 -13.855 9.954 1.00 40.97 178 ALA A C 1
ATOM 1379 O O . ALA A 1 178 ? -12.534 -13.042 9.179 1.00 40.97 178 ALA A O 1
ATOM 1380 N N . PRO A 1 179 ? -13.316 -15.134 9.616 1.00 36.94 179 PRO A N 1
ATOM 1381 C CA . PRO A 1 179 ? -13.037 -15.658 8.289 1.00 36.94 179 PRO A CA 1
ATOM 1382 C C . PRO A 1 179 ? -13.570 -14.649 7.292 1.00 36.94 179 PRO A C 1
ATOM 1384 O O . PRO A 1 179 ? -14.740 -14.274 7.393 1.00 36.94 179 PRO A O 1
ATOM 1387 N N . ALA A 1 180 ? -12.660 -14.150 6.446 1.00 40.41 180 ALA A N 1
ATOM 1388 C CA . ALA A 1 180 ? -12.933 -13.135 5.448 1.00 40.41 180 ALA A CA 1
ATOM 1389 C C . ALA A 1 180 ? -14.315 -13.418 4.875 1.00 40.41 180 ALA A C 1
ATOM 1391 O O . ALA A 1 180 ? -14.520 -14.484 4.285 1.00 40.41 180 ALA A O 1
ATOM 1392 N N . SER A 1 181 ? -15.264 -12.521 5.162 1.00 41.53 181 SER A N 1
ATOM 1393 C CA . SER A 1 181 ? -16.602 -12.583 4.601 1.00 41.53 181 SER A CA 1
ATOM 1394 C C . SER A 1 181 ? -16.430 -12.880 3.130 1.00 41.53 181 SER A C 1
ATOM 1396 O O . SER A 1 181 ? -15.748 -12.125 2.439 1.00 41.53 181 SER A O 1
ATOM 1398 N N . ALA A 1 182 ? -16.941 -14.059 2.777 1.00 43.47 182 ALA A N 1
ATOM 1399 C CA . ALA A 1 182 ? -16.922 -14.722 1.493 1.00 43.47 182 ALA A CA 1
ATOM 1400 C C . ALA A 1 182 ? -16.186 -13.931 0.414 1.00 43.47 182 ALA A C 1
ATOM 1402 O O . ALA A 1 182 ? -16.659 -12.884 -0.031 1.00 43.47 182 ALA A O 1
ATOM 1403 N N . SER A 1 183 ? -15.053 -14.495 -0.017 1.00 41.50 183 SER A N 1
ATOM 1404 C CA . SER A 1 183 ? -14.613 -14.467 -1.409 1.00 41.50 183 SER A CA 1
ATOM 1405 C C . SER A 1 183 ? -15.671 -13.831 -2.301 1.00 41.50 183 SER A C 1
ATOM 1407 O O . SER A 1 183 ? -16.747 -14.417 -2.467 1.00 41.50 183 SER A O 1
ATOM 1409 N N . ALA A 1 184 ? -15.377 -12.652 -2.856 1.00 52.81 184 ALA A N 1
ATOM 1410 C CA . ALA A 1 184 ? -16.041 -12.230 -4.076 1.00 52.81 184 ALA A CA 1
ATOM 1411 C C . ALA A 1 184 ? -16.029 -13.467 -4.971 1.00 52.81 184 ALA A C 1
ATOM 1413 O O . ALA A 1 184 ? -14.947 -13.965 -5.301 1.00 52.81 184 ALA A O 1
ATOM 1414 N N . THR A 1 185 ? -17.204 -14.055 -5.197 1.00 49.69 185 THR A N 1
ATOM 1415 C CA . THR A 1 185 ? -17.322 -15.269 -5.988 1.00 49.69 185 THR A CA 1
ATOM 1416 C C . THR A 1 185 ? -16.614 -14.939 -7.295 1.00 49.69 185 THR A C 1
ATOM 1418 O O . THR A 1 185 ? -16.961 -13.934 -7.929 1.00 49.69 185 THR A O 1
ATOM 1421 N N . PRO A 1 186 ? -15.516 -15.637 -7.654 1.00 58.50 186 PRO A N 1
ATOM 1422 C CA . PRO A 1 186 ? -14.828 -15.332 -8.893 1.00 58.50 186 PRO A CA 1
ATOM 1423 C C . PRO A 1 186 ? -15.891 -15.364 -9.982 1.00 58.50 186 PRO A C 1
ATOM 1425 O O . PRO A 1 186 ? -16.681 -16.301 -10.020 1.00 58.50 186 PRO A O 1
ATOM 1428 N N . PHE A 1 187 ? -15.934 -14.333 -10.826 1.00 56.88 187 PHE A N 1
ATOM 1429 C CA . PHE A 1 187 ? -16.949 -14.094 -11.866 1.00 56.88 187 PHE A CA 1
ATOM 1430 C C . PHE A 1 187 ? -17.342 -15.350 -12.682 1.00 56.88 187 PHE A C 1
ATOM 1432 O O . PHE A 1 187 ? -18.432 -15.439 -13.236 1.00 56.88 187 PHE A O 1
ATOM 1439 N N . TYR A 1 188 ? -16.466 -16.355 -12.705 1.00 61.47 188 TYR A N 1
ATOM 1440 C CA . TYR A 1 188 ? -16.630 -17.665 -13.325 1.00 61.47 188 TYR A CA 1
ATOM 1441 C C . TYR A 1 188 ? -17.547 -18.660 -12.589 1.00 61.47 188 TYR A C 1
ATOM 1443 O O . TYR A 1 188 ? -17.997 -19.612 -13.224 1.00 61.47 188 TYR A O 1
ATOM 1451 N N . GLN A 1 189 ? -17.857 -18.475 -11.300 1.00 61.41 189 GLN A N 1
ATOM 1452 C CA . GLN A 1 189 ? -18.715 -19.401 -10.543 1.00 61.41 189 GLN A CA 1
ATOM 1453 C C . GLN A 1 189 ? -20.163 -19.442 -11.055 1.00 61.41 189 GLN A C 1
ATOM 1455 O O . GLN A 1 189 ? -20.828 -20.459 -10.880 1.00 61.41 189 GLN A O 1
ATOM 1460 N N . GLU A 1 190 ? -20.608 -18.408 -11.775 1.00 69.50 190 GLU A N 1
ATOM 1461 C CA . GLU A 1 190 ? -21.985 -18.294 -12.281 1.00 69.50 190 GLU A CA 1
ATOM 1462 C C . GLU A 1 190 ? -22.105 -18.431 -13.815 1.00 69.50 190 GLU A C 1
ATOM 1464 O O . GLU A 1 190 ? -23.205 -18.383 -14.368 1.00 69.50 190 GLU A O 1
ATOM 1469 N N . ILE A 1 191 ? -20.998 -18.641 -14.544 1.00 77.19 191 ILE A N 1
ATOM 1470 C CA . ILE A 1 191 ? -21.030 -18.720 -16.022 1.00 77.19 191 ILE A CA 1
ATOM 1471 C C . ILE A 1 191 ? -21.752 -19.986 -16.508 1.00 77.19 191 ILE A C 1
ATOM 1473 O O . ILE A 1 191 ? -22.448 -19.957 -17.525 1.00 77.19 191 ILE A O 1
ATOM 1477 N N . TRP A 1 192 ? -21.642 -21.095 -15.776 1.00 86.12 192 TRP A N 1
ATOM 1478 C CA . TRP A 1 192 ? -22.310 -22.344 -16.149 1.00 86.12 192 TRP A CA 1
ATOM 1479 C C . TRP A 1 192 ? -23.841 -22.257 -15.996 1.00 86.12 192 TRP A C 1
ATOM 1481 O O . TRP A 1 192 ? -24.559 -22.815 -16.824 1.00 86.12 192 TRP A O 1
ATOM 1491 N N . PHE A 1 193 ? -24.350 -21.513 -15.002 1.00 78.44 193 PHE A N 1
ATOM 1492 C CA . PHE A 1 193 ? -25.785 -21.258 -14.824 1.00 78.44 193 PHE A CA 1
ATOM 1493 C C . PHE A 1 193 ? -26.341 -20.418 -15.980 1.00 78.44 193 PHE A C 1
ATOM 1495 O O . PHE A 1 193 ? -27.376 -20.765 -16.547 1.00 78.44 193 PHE A O 1
ATOM 1502 N N . ILE A 1 194 ? -25.624 -19.366 -16.396 1.00 85.62 194 ILE A N 1
ATOM 1503 C CA . ILE A 1 194 ? -26.013 -18.544 -17.554 1.00 85.62 194 ILE A CA 1
ATOM 1504 C C . ILE A 1 194 ? -26.044 -19.400 -18.827 1.00 85.62 194 ILE A C 1
ATOM 1506 O O . ILE A 1 194 ? -27.012 -19.340 -19.586 1.00 85.62 194 ILE A O 1
ATOM 1510 N N . ALA A 1 195 ? -25.028 -20.242 -19.042 1.00 88.94 195 ALA A N 1
ATOM 1511 C CA . ALA A 1 195 ? -25.000 -21.164 -20.175 1.00 88.94 195 ALA A CA 1
ATOM 1512 C C . ALA A 1 195 ? -26.189 -22.144 -20.149 1.00 88.94 195 ALA A C 1
ATOM 1514 O O . ALA A 1 195 ? -26.835 -22.345 -21.178 1.00 88.94 195 ALA A O 1
ATOM 1515 N N . LEU A 1 196 ? -26.531 -22.695 -18.978 1.00 93.75 196 LEU A N 1
ATOM 1516 C CA . LEU A 1 196 ? -27.679 -23.589 -18.801 1.00 93.75 196 LEU A CA 1
ATOM 1517 C C . LEU A 1 196 ? -28.999 -22.874 -19.123 1.00 93.75 196 LEU A C 1
ATOM 1519 O O . LEU A 1 196 ? -29.808 -23.406 -19.884 1.00 93.75 196 LEU A O 1
ATOM 1523 N N . MET A 1 197 ? -29.194 -21.649 -18.627 1.00 94.12 197 MET A N 1
ATOM 1524 C CA . MET A 1 197 ? -30.395 -20.851 -18.902 1.00 94.12 197 MET A CA 1
ATOM 1525 C C . MET A 1 197 ? -30.524 -20.488 -20.387 1.00 94.12 197 MET A C 1
ATOM 1527 O O . MET A 1 197 ? -31.621 -20.566 -20.938 1.00 94.12 197 MET A O 1
ATOM 1531 N N . CYS A 1 198 ? -29.416 -20.166 -21.064 1.00 95.31 198 CYS A N 1
ATOM 1532 C CA . CYS A 1 198 ? -29.399 -19.938 -22.511 1.00 95.31 198 CYS A CA 1
ATOM 1533 C C . CYS A 1 198 ? -29.789 -21.198 -23.297 1.00 95.31 198 CYS A C 1
ATOM 1535 O O . CYS A 1 198 ? -30.622 -21.123 -24.200 1.00 95.31 198 CYS A O 1
ATOM 1537 N N . VAL A 1 199 ? -29.240 -22.366 -22.944 1.00 96.38 199 VAL A N 1
ATOM 1538 C CA . VAL A 1 199 ? -29.591 -23.643 -23.590 1.00 96.38 199 VAL A CA 1
ATOM 1539 C C . VAL A 1 199 ? -31.066 -23.981 -23.361 1.00 96.38 199 VAL A C 1
ATOM 1541 O O . VAL A 1 199 ? -31.769 -24.337 -24.306 1.00 96.38 199 VAL A O 1
ATOM 1544 N N . LEU A 1 200 ? -31.567 -23.805 -22.136 1.00 96.44 200 LEU A N 1
ATOM 1545 C CA . LEU A 1 200 ? -32.971 -24.035 -21.801 1.00 96.44 200 LEU A CA 1
ATOM 1546 C C . LEU A 1 200 ? -33.905 -23.094 -22.581 1.00 96.44 200 LEU A C 1
ATOM 1548 O O . LEU A 1 200 ? -34.908 -23.545 -23.134 1.00 96.44 200 LEU A O 1
ATOM 1552 N N . ALA A 1 201 ? -33.551 -21.812 -22.705 1.00 95.81 201 ALA A N 1
ATOM 1553 C CA . ALA A 1 201 ? -34.306 -20.846 -23.502 1.00 95.81 201 ALA A CA 1
ATOM 1554 C C . ALA A 1 201 ? -34.348 -21.220 -24.995 1.00 95.81 201 ALA A C 1
ATOM 1556 O O . ALA A 1 201 ? -35.407 -21.133 -25.616 1.00 95.81 201 ALA A O 1
ATOM 1557 N N . LEU A 1 202 ? -33.233 -21.694 -25.565 1.00 96.94 202 LEU A N 1
ATOM 1558 C CA . LEU A 1 202 ? -33.177 -22.163 -26.955 1.00 96.94 202 LEU A CA 1
ATOM 1559 C C . LEU A 1 202 ? -34.039 -23.412 -27.182 1.00 96.94 202 LEU A C 1
ATOM 1561 O O . LEU A 1 202 ? -34.723 -23.501 -28.202 1.00 96.94 202 LEU A O 1
ATOM 1565 N N . ILE A 1 203 ? -34.065 -24.348 -26.227 1.00 96.88 203 ILE A N 1
ATOM 1566 C CA . ILE A 1 203 ? -34.930 -25.537 -26.288 1.00 96.88 203 ILE A CA 1
ATOM 1567 C C . ILE A 1 203 ? -36.405 -25.129 -26.241 1.00 96.88 203 ILE A C 1
ATOM 1569 O O . ILE A 1 203 ? -37.196 -25.598 -27.057 1.00 96.88 203 ILE A O 1
ATOM 1573 N N . ILE A 1 204 ? -36.783 -24.228 -25.330 1.00 96.19 204 ILE A N 1
ATOM 1574 C CA . ILE A 1 204 ? -38.163 -23.730 -25.233 1.00 96.19 204 ILE A CA 1
ATOM 1575 C C . ILE A 1 204 ? -38.567 -23.012 -26.525 1.00 96.19 204 ILE A C 1
ATOM 1577 O O . ILE A 1 204 ? -39.646 -23.271 -27.054 1.00 96.19 204 ILE A O 1
ATOM 1581 N N . LEU A 1 205 ? -37.699 -22.159 -27.074 1.00 95.88 205 LEU A N 1
ATOM 1582 C CA . LEU A 1 205 ? -37.939 -21.482 -28.348 1.00 95.88 205 LEU A CA 1
ATOM 1583 C C . LEU A 1 205 ? -38.131 -22.487 -29.490 1.00 95.88 205 LEU A C 1
ATOM 1585 O O . LEU A 1 205 ? -39.071 -22.354 -30.272 1.00 95.88 205 LEU A O 1
ATOM 1589 N N . PHE A 1 206 ? -37.294 -23.522 -29.561 1.00 96.56 206 PHE A N 1
ATOM 1590 C CA . PHE A 1 206 ? -37.437 -24.586 -30.549 1.00 96.56 206 PHE A CA 1
ATOM 1591 C C . PHE A 1 206 ? -38.775 -25.323 -30.402 1.00 96.56 206 PHE A C 1
ATOM 1593 O O . PHE A 1 206 ? -39.478 -25.513 -31.392 1.00 96.56 206 PHE A O 1
ATOM 1600 N N . LEU A 1 207 ? -39.181 -25.669 -29.177 1.00 95.38 207 LEU A N 1
ATOM 1601 C CA . LEU A 1 207 ? -40.477 -26.302 -28.919 1.00 95.38 207 LEU A CA 1
ATOM 1602 C C . LEU A 1 207 ? -41.641 -25.399 -29.334 1.00 95.38 207 LEU A C 1
ATOM 1604 O O . LEU A 1 207 ? -42.582 -25.875 -29.964 1.00 95.38 207 LEU A O 1
ATOM 1608 N N . ILE A 1 208 ? -41.568 -24.097 -29.045 1.00 93.94 208 ILE A N 1
ATOM 1609 C CA . ILE A 1 208 ? -42.571 -23.124 -29.490 1.00 93.94 208 ILE A CA 1
ATOM 1610 C C . ILE A 1 208 ? -42.622 -23.079 -31.016 1.00 93.94 208 ILE A C 1
ATOM 1612 O O . ILE A 1 208 ? -43.712 -23.136 -31.572 1.00 93.94 208 ILE A O 1
ATOM 1616 N N . LEU A 1 209 ? -41.481 -23.033 -31.710 1.00 91.69 209 LEU A N 1
ATOM 1617 C CA . LEU A 1 209 ? -41.439 -23.050 -33.175 1.00 91.69 209 LEU A CA 1
ATOM 1618 C C . LEU A 1 209 ? -42.043 -24.335 -33.743 1.00 91.69 209 LEU A C 1
ATOM 1620 O O . LEU A 1 209 ? -42.846 -24.258 -34.668 1.00 91.69 209 LEU A O 1
ATOM 1624 N N . VAL A 1 210 ? -41.734 -25.497 -33.166 1.00 92.19 210 VAL A N 1
ATOM 1625 C CA . VAL A 1 210 ? -42.333 -26.779 -33.564 1.00 92.19 210 VAL A CA 1
ATOM 1626 C C . VAL A 1 210 ? -43.842 -26.760 -33.337 1.00 92.19 210 VAL A C 1
ATOM 1628 O O . VAL A 1 210 ? -44.590 -27.116 -34.241 1.00 92.19 210 VAL A O 1
ATOM 1631 N N . ILE A 1 211 ? -44.313 -26.279 -32.186 1.00 91.75 211 ILE A N 1
ATOM 1632 C CA . ILE A 1 211 ? -45.743 -26.146 -31.883 1.00 91.75 211 ILE A CA 1
ATOM 1633 C C . ILE A 1 211 ? -46.415 -25.162 -32.846 1.00 91.75 211 ILE A C 1
ATOM 1635 O O . ILE A 1 211 ? -47.511 -25.437 -33.329 1.00 91.75 211 ILE A O 1
ATOM 1639 N N . CYS A 1 212 ? -45.774 -24.039 -33.162 1.00 85.69 212 CYS A N 1
ATOM 1640 C CA . CYS A 1 212 ? -46.259 -23.059 -34.128 1.00 85.69 212 CYS A CA 1
ATOM 1641 C C . CYS A 1 212 ? -46.313 -23.651 -35.537 1.00 85.69 212 CYS A C 1
ATOM 1643 O O . CYS A 1 212 ? -47.310 -23.465 -36.222 1.00 85.69 212 CYS A O 1
ATOM 1645 N N . ILE A 1 213 ? -45.307 -24.415 -35.964 1.00 84.88 213 ILE A N 1
ATOM 1646 C CA . ILE A 1 213 ? -45.296 -25.103 -37.261 1.00 84.88 213 ILE A CA 1
ATOM 1647 C C . ILE A 1 213 ? -46.346 -26.214 -37.290 1.00 84.88 213 ILE A C 1
ATOM 1649 O O . ILE A 1 213 ? -47.027 -26.374 -38.293 1.00 84.88 213 ILE A O 1
ATOM 1653 N N . TRP A 1 214 ? -46.551 -26.948 -36.200 1.00 79.81 214 TRP A N 1
ATOM 1654 C CA . TRP A 1 214 ? -47.592 -27.973 -36.116 1.00 79.81 214 TRP A CA 1
ATOM 1655 C C . TRP A 1 214 ? -48.995 -27.356 -36.120 1.00 79.81 214 TRP A C 1
ATOM 1657 O O . TRP A 1 214 ? -49.902 -27.873 -36.770 1.00 79.81 214 TRP A O 1
ATOM 1667 N N . ARG A 1 215 ? -49.179 -26.212 -35.451 1.00 78.38 215 ARG A N 1
ATOM 1668 C CA . ARG A 1 215 ? -50.460 -25.492 -35.404 1.00 78.38 215 ARG A CA 1
ATOM 1669 C C . ARG A 1 215 ? -50.755 -24.693 -36.676 1.00 78.38 215 ARG A C 1
ATOM 1671 O O . ARG A 1 215 ? -51.913 -24.638 -37.084 1.00 78.38 215 ARG A O 1
ATOM 1678 N N . CYS A 1 216 ? -49.749 -24.114 -37.331 1.00 64.56 216 CYS A N 1
ATOM 1679 C CA . CYS A 1 216 ? -49.906 -23.354 -38.578 1.00 64.56 216 CYS A CA 1
ATOM 1680 C C . CYS A 1 216 ? -49.809 -24.237 -39.833 1.00 64.56 216 CYS A C 1
ATOM 1682 O O . CYS A 1 216 ? -50.556 -24.029 -40.786 1.00 64.56 216 CYS A O 1
ATOM 1684 N N . GLY A 1 217 ? -48.943 -25.248 -39.836 1.00 61.31 217 GLY A N 1
ATOM 1685 C CA . GLY A 1 217 ? -48.678 -26.151 -40.965 1.00 61.31 217 GLY A CA 1
ATOM 1686 C C . GLY A 1 217 ? -49.746 -27.221 -41.194 1.00 61.31 217 GLY A C 1
ATOM 1687 O O . GLY A 1 217 ? -49.764 -27.853 -42.245 1.00 61.31 217 GLY A O 1
ATOM 1688 N N . SER A 1 218 ? -50.702 -27.379 -40.273 1.00 61.34 218 SER A N 1
ATOM 1689 C CA . SER A 1 218 ? -51.912 -28.177 -40.521 1.00 61.34 218 SER A CA 1
ATOM 1690 C C . SER A 1 218 ? -52.850 -27.521 -41.558 1.00 61.34 218 SER A C 1
ATOM 1692 O O . SER A 1 218 ? -53.806 -28.139 -42.031 1.00 61.34 218 SER A O 1
ATOM 1694 N N . ARG A 1 219 ? -52.583 -26.276 -41.989 1.00 59.94 219 ARG A N 1
ATOM 1695 C CA . ARG A 1 219 ? -53.372 -25.615 -43.038 1.00 59.94 219 ARG A CA 1
ATOM 1696 C C . ARG A 1 219 ? -52.857 -25.941 -44.445 1.00 59.94 219 ARG A C 1
ATOM 1698 O O . ARG A 1 219 ? -52.155 -25.160 -45.071 1.00 59.94 219 ARG A O 1
ATOM 1705 N N . ARG A 1 220 ? -53.411 -27.060 -44.926 1.00 58.59 220 ARG A N 1
ATOM 1706 C CA . ARG A 1 220 ? -53.602 -27.544 -46.307 1.00 58.59 220 ARG A CA 1
ATOM 1707 C C . ARG A 1 220 ? -52.372 -28.143 -47.015 1.00 58.59 220 ARG A C 1
ATOM 1709 O O . ARG A 1 220 ? -51.396 -27.437 -47.245 1.00 58.59 220 ARG A O 1
ATOM 1716 N N . PRO A 1 221 ? -52.442 -29.420 -47.452 1.00 55.62 221 PRO A N 1
ATOM 1717 C CA . PRO A 1 221 ? -51.452 -29.968 -48.368 1.00 55.62 221 PRO A CA 1
ATOM 1718 C C . PRO A 1 221 ? -51.527 -29.190 -49.683 1.00 55.62 221 PRO A C 1
ATOM 1720 O O . PRO A 1 221 ? -52.618 -28.893 -50.172 1.00 55.62 221 PRO A O 1
ATOM 1723 N N . TYR A 1 222 ? -50.362 -28.846 -50.230 1.00 60.81 222 TYR A N 1
ATOM 1724 C CA . TYR A 1 222 ? -50.214 -28.187 -51.523 1.00 60.81 222 TYR A CA 1
ATOM 1725 C C . TYR A 1 222 ? -51.030 -28.939 -52.586 1.00 60.81 222 TYR A C 1
ATOM 1727 O O . TYR A 1 222 ? -50.674 -30.045 -53.002 1.00 60.81 222 TYR A O 1
ATOM 1735 N N . MET A 1 223 ? -52.164 -28.363 -52.988 1.00 51.38 223 MET A N 1
ATOM 1736 C CA . MET A 1 223 ? -53.009 -28.927 -54.029 1.00 51.38 223 MET A CA 1
ATOM 1737 C C . MET A 1 223 ? -52.355 -28.570 -55.360 1.00 51.38 223 MET A C 1
ATOM 1739 O O . MET A 1 223 ? -52.420 -27.436 -55.823 1.00 51.38 223 MET A 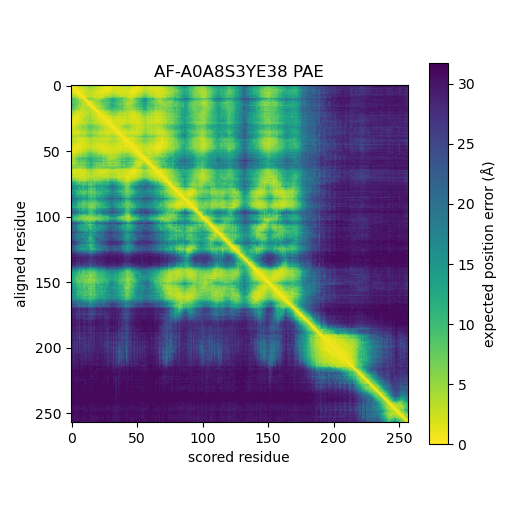O 1
ATOM 1743 N N . ARG A 1 224 ? -51.641 -29.535 -55.941 1.00 59.12 224 ARG A N 1
ATOM 1744 C CA . ARG A 1 224 ? -51.041 -29.401 -57.266 1.00 59.12 224 ARG A CA 1
ATOM 1745 C C . ARG A 1 224 ? -52.178 -29.349 -58.289 1.00 59.12 224 ARG A C 1
ATOM 1747 O O . ARG A 1 224 ? -52.645 -30.395 -58.736 1.00 59.12 224 ARG A O 1
ATOM 1754 N N . GLU A 1 225 ? -52.651 -28.152 -58.619 1.00 57.19 225 GLU A N 1
ATOM 1755 C CA . GLU A 1 225 ? -53.576 -27.946 -59.732 1.00 57.19 225 GLU A CA 1
ATOM 1756 C C . GLU A 1 225 ? -52.904 -28.461 -61.008 1.00 57.19 225 GLU A C 1
ATOM 1758 O O . GLU A 1 225 ? -51.906 -27.919 -61.486 1.00 57.19 225 GLU A O 1
ATOM 1763 N N . ARG A 1 226 ? -53.407 -29.578 -61.542 1.00 60.38 226 ARG A N 1
ATOM 1764 C CA . ARG A 1 226 ? -53.060 -29.992 -62.899 1.00 60.38 226 ARG A CA 1
ATOM 1765 C C . ARG A 1 226 ? -53.836 -29.078 -63.839 1.00 60.38 226 ARG A C 1
ATOM 1767 O O . ARG A 1 226 ? -55.063 -29.105 -63.828 1.00 60.38 226 ARG A O 1
ATOM 1774 N N . MET A 1 227 ? -53.124 -28.290 -64.641 1.00 56.28 227 MET A N 1
ATOM 1775 C CA . MET A 1 227 ? -53.733 -27.530 -65.733 1.00 56.28 227 MET A CA 1
ATOM 1776 C C . MET A 1 227 ? -54.498 -28.503 -66.652 1.00 56.28 227 MET A C 1
ATOM 1778 O O . MET A 1 227 ? -53.945 -29.554 -66.997 1.00 56.28 227 MET A O 1
ATOM 1782 N N . PRO A 1 228 ? -55.756 -28.214 -67.028 1.00 61.97 228 PRO A N 1
ATOM 1783 C CA . PRO A 1 228 ? -56.509 -29.079 -67.925 1.00 61.97 228 PRO A CA 1
ATOM 1784 C C . PRO A 1 228 ? -55.839 -29.121 -69.304 1.00 61.97 228 PRO A C 1
ATOM 1786 O O . PRO A 1 228 ? -55.387 -28.099 -69.824 1.00 61.97 228 PRO A O 1
ATOM 1789 N N . LEU A 1 229 ? -55.762 -30.323 -69.885 1.00 60.53 229 LEU A N 1
ATOM 1790 C CA . LEU A 1 229 ? -55.226 -30.557 -71.225 1.00 60.53 229 LEU A CA 1
ATOM 1791 C C . LEU A 1 229 ? -55.961 -29.667 -72.238 1.00 60.53 229 LEU A C 1
ATOM 1793 O O . LEU A 1 229 ? -57.185 -29.730 -72.355 1.00 60.53 229 LEU A O 1
ATOM 1797 N N . HIS A 1 230 ? -55.200 -28.842 -72.958 1.00 54.84 230 HIS A N 1
ATOM 1798 C CA . HIS A 1 230 ? -55.692 -28.039 -74.073 1.00 54.84 230 HIS A CA 1
ATOM 1799 C C . HIS A 1 230 ? -56.373 -28.947 -75.106 1.00 54.84 230 HIS A C 1
ATOM 1801 O O . HIS A 1 230 ? -55.737 -29.838 -75.670 1.00 54.84 230 HIS A O 1
ATOM 1807 N N . GLN A 1 231 ? -57.658 -28.714 -75.370 1.00 57.00 231 GLN A N 1
ATOM 1808 C CA . GLN A 1 231 ? -58.321 -29.263 -76.549 1.00 57.00 231 GLN A CA 1
ATOM 1809 C C . GLN A 1 231 ? -58.010 -28.352 -77.744 1.00 57.00 231 GLN A C 1
ATOM 1811 O O . GLN A 1 231 ? -58.165 -27.134 -77.623 1.00 57.00 231 GLN A O 1
ATOM 1816 N N . PRO A 1 232 ? -57.571 -28.892 -78.893 1.00 48.81 232 PRO A N 1
ATOM 1817 C CA . PRO A 1 232 ? -57.331 -28.072 -80.065 1.00 48.81 232 PRO A CA 1
ATOM 1818 C C . PRO A 1 232 ? -58.682 -27.620 -80.625 1.00 48.81 232 PRO A C 1
ATOM 1820 O O . PRO A 1 232 ? -59.535 -28.438 -80.974 1.00 48.81 232 PRO A O 1
ATOM 1823 N N . SER A 1 233 ? -58.867 -26.300 -80.684 1.00 44.50 233 SER A N 1
ATOM 1824 C CA . SER A 1 233 ? -60.022 -25.668 -81.312 1.00 44.50 233 SER A CA 1
ATOM 1825 C C . SER A 1 233 ? -60.054 -26.038 -82.791 1.00 44.50 233 SER A C 1
ATOM 1827 O O . SER A 1 233 ? -59.191 -25.655 -83.582 1.00 44.50 233 SER A O 1
ATOM 1829 N N . ARG A 1 234 ? -61.053 -26.840 -83.136 1.00 49.97 234 ARG A N 1
ATOM 1830 C CA . ARG A 1 234 ? -61.429 -27.204 -84.490 1.00 49.97 234 ARG A CA 1
ATOM 1831 C C . ARG A 1 234 ? -62.441 -26.164 -84.943 1.00 49.97 234 ARG A C 1
ATOM 1833 O O . ARG A 1 234 ? -63.608 -26.314 -84.613 1.00 49.97 234 ARG A O 1
ATOM 1840 N N . ASP A 1 235 ? -62.011 -25.147 -85.689 1.00 42.25 235 ASP A N 1
ATOM 1841 C CA . ASP A 1 235 ? -62.897 -24.594 -86.710 1.00 42.25 235 ASP A CA 1
ATOM 1842 C C . ASP A 1 235 ? -62.216 -23.746 -87.793 1.00 42.25 235 ASP A C 1
ATOM 1844 O O . ASP A 1 235 ? -61.497 -22.788 -87.528 1.00 42.25 235 ASP A O 1
ATOM 1848 N N . ARG A 1 236 ? -62.591 -24.113 -89.024 1.00 42.81 236 ARG A N 1
ATOM 1849 C CA . ARG A 1 236 ? -62.589 -23.360 -90.288 1.00 42.81 236 ARG A CA 1
ATOM 1850 C C . ARG A 1 236 ? -61.263 -22.903 -90.886 1.00 42.81 236 ARG A C 1
ATOM 1852 O O . ARG A 1 236 ? -60.805 -21.800 -90.631 1.00 42.81 236 ARG A O 1
ATOM 1859 N N . LEU A 1 237 ? -60.850 -23.651 -91.909 1.00 46.56 237 LEU A N 1
ATOM 1860 C CA . LEU A 1 237 ? -60.660 -23.127 -93.269 1.00 46.56 237 LEU A CA 1
ATOM 1861 C C . LEU A 1 237 ? -60.984 -24.261 -94.260 1.00 46.56 237 LEU A C 1
ATOM 1863 O O . LEU A 1 237 ? -60.313 -25.287 -94.303 1.00 46.56 237 LEU A O 1
ATOM 1867 N N . THR A 1 238 ? -62.077 -24.119 -95.005 1.00 46.03 238 THR A N 1
ATOM 1868 C CA . THR A 1 238 ? -62.455 -25.002 -96.115 1.00 46.03 238 THR A CA 1
ATOM 1869 C C . THR A 1 238 ? -61.682 -24.609 -97.377 1.00 46.03 238 THR A C 1
ATOM 1871 O O . THR A 1 238 ? -61.642 -23.418 -97.680 1.00 46.03 238 THR A O 1
ATOM 1874 N N . ARG A 1 239 ? -61.162 -25.610 -98.124 1.00 38.56 239 ARG A N 1
ATOM 1875 C CA . ARG A 1 239 ? -61.000 -25.697 -99.606 1.00 38.56 239 ARG A CA 1
ATOM 1876 C C . ARG A 1 239 ? -59.625 -26.249 -100.062 1.00 38.56 239 ARG A C 1
ATOM 1878 O O . ARG A 1 239 ? -58.647 -25.525 -99.960 1.00 38.56 239 ARG A O 1
ATOM 1885 N N . ARG A 1 240 ? -59.666 -27.437 -100.710 1.00 43.31 240 ARG A N 1
ATOM 1886 C CA . ARG A 1 240 ? -58.740 -27.995 -101.745 1.00 43.31 240 ARG A CA 1
ATOM 1887 C C . ARG A 1 240 ? -57.330 -28.408 -101.262 1.00 43.31 240 ARG A C 1
ATOM 1889 O O . ARG A 1 240 ? -56.710 -27.658 -100.533 1.00 43.31 240 ARG A O 1
ATOM 1896 N N . ASP A 1 241 ? -56.753 -29.581 -101.540 1.00 47.97 241 ASP A N 1
ATOM 1897 C CA . ASP A 1 241 ? -56.956 -30.614 -102.567 1.00 47.97 241 ASP A CA 1
ATOM 1898 C C . ASP A 1 241 ? -56.636 -32.009 -101.984 1.00 47.97 241 ASP A C 1
ATOM 1900 O O . ASP A 1 241 ? -55.593 -32.209 -101.360 1.00 47.97 241 ASP A O 1
ATOM 1904 N N . LEU A 1 242 ? -57.535 -32.977 -102.176 1.00 58.09 242 LEU A N 1
ATOM 1905 C CA . LEU A 1 242 ? -57.307 -34.390 -101.854 1.00 58.09 242 LEU A CA 1
ATOM 1906 C C . LEU A 1 242 ? -56.744 -35.070 -103.106 1.00 58.09 242 LEU A C 1
ATOM 1908 O O . LEU A 1 242 ? -57.472 -35.241 -104.077 1.00 58.09 242 LEU A O 1
ATOM 1912 N N . TYR A 1 243 ? -55.474 -35.466 -103.087 1.00 55.59 243 TYR A N 1
ATOM 1913 C CA . TYR A 1 243 ? -54.950 -36.453 -104.030 1.00 55.59 243 TYR A CA 1
ATOM 1914 C C . TYR A 1 243 ? -55.040 -37.837 -103.380 1.00 55.59 243 TYR A C 1
ATOM 1916 O O . TYR A 1 243 ? -54.658 -38.015 -102.222 1.00 55.59 243 TYR A O 1
ATOM 1924 N N . VAL A 1 244 ? -55.576 -38.815 -104.109 1.00 62.09 244 VAL A N 1
ATOM 1925 C CA . VAL A 1 244 ? -55.628 -40.213 -103.669 1.00 62.09 244 VAL A CA 1
ATOM 1926 C C . VAL A 1 244 ? -54.463 -40.950 -104.323 1.00 62.09 244 VAL A C 1
ATOM 1928 O O . VAL A 1 244 ? -54.272 -40.886 -105.537 1.00 62.09 244 VAL A O 1
ATOM 1931 N N . VAL A 1 245 ? -53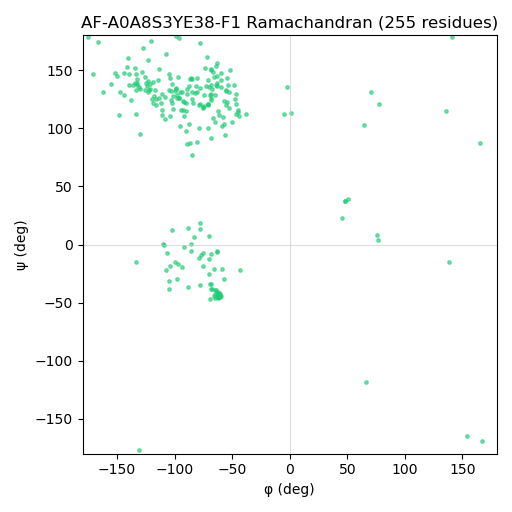.657 -41.610 -103.495 1.00 60.50 245 VAL A N 1
ATOM 1932 C CA . VAL A 1 245 ? -52.530 -42.450 -103.916 1.00 60.50 245 VAL A CA 1
ATOM 1933 C C . VAL A 1 245 ? -53.005 -43.899 -103.915 1.00 60.50 245 VAL A C 1
ATOM 1935 O O . VAL A 1 245 ? -53.572 -44.348 -102.916 1.00 60.50 245 VAL A O 1
ATOM 1938 N N . ASP A 1 246 ? -52.793 -44.627 -105.013 1.00 65.88 246 ASP A N 1
ATOM 1939 C CA . ASP A 1 246 ? -53.127 -46.053 -105.068 1.00 65.88 246 ASP A CA 1
ATOM 1940 C C . ASP A 1 246 ? -52.208 -46.855 -104.127 1.00 65.88 246 ASP A C 1
ATOM 1942 O O . ASP A 1 246 ? -50.989 -46.678 -104.103 1.00 65.88 246 ASP A O 1
ATOM 1946 N N . SER A 1 247 ? -52.803 -47.749 -103.338 1.00 66.62 247 SER A N 1
ATOM 1947 C CA . SER A 1 247 ? -52.138 -48.513 -102.275 1.00 66.62 247 SER A CA 1
ATOM 1948 C C . SER A 1 247 ? -51.453 -49.797 -102.754 1.00 66.62 247 SER A C 1
ATOM 1950 O O . SER A 1 247 ? -50.846 -50.492 -101.938 1.00 66.62 247 SER A O 1
ATOM 1952 N N . ARG A 1 248 ? -51.499 -50.111 -104.055 1.00 65.56 248 ARG A N 1
ATOM 1953 C CA . ARG A 1 248 ? -50.706 -51.204 -104.645 1.00 65.56 248 ARG A CA 1
ATOM 1954 C C . ARG A 1 248 ? -49.409 -50.731 -105.325 1.00 65.56 248 ARG A C 1
ATOM 1956 O O . ARG A 1 248 ? -48.421 -51.460 -105.274 1.00 65.56 248 ARG A O 1
ATOM 1963 N N . ASP A 1 249 ? -49.385 -49.505 -105.861 1.00 70.19 249 ASP A N 1
ATOM 1964 C CA . ASP A 1 249 ? -48.352 -49.046 -106.813 1.00 70.19 249 ASP A CA 1
ATOM 1965 C C . ASP A 1 249 ? -47.775 -47.655 -106.471 1.00 70.19 249 ASP A C 1
ATOM 1967 O O . ASP A 1 249 ? -46.741 -47.256 -107.005 1.00 70.19 249 ASP A O 1
ATOM 1971 N N . GLY A 1 250 ? -48.431 -46.884 -105.592 1.00 65.25 250 GLY A N 1
ATOM 1972 C CA . GLY A 1 250 ? -47.968 -45.561 -105.160 1.00 65.25 250 GLY A CA 1
ATOM 1973 C C . GLY A 1 250 ? -48.168 -44.421 -106.168 1.00 65.25 250 GLY A C 1
ATOM 1974 O O . GLY A 1 250 ? -47.676 -43.316 -105.937 1.00 65.25 250 GLY A O 1
ATOM 1975 N N . SER A 1 251 ? -48.883 -44.640 -107.275 1.00 73.12 251 SER A N 1
ATOM 1976 C CA . SER A 1 251 ? -49.171 -43.592 -108.261 1.00 73.12 251 SER A CA 1
ATOM 1977 C C . SER A 1 251 ? -50.335 -42.693 -107.837 1.00 73.12 251 SER A C 1
ATOM 1979 O O . SER A 1 251 ? -51.323 -43.152 -107.260 1.00 73.12 251 SER A O 1
ATOM 1981 N N . ILE A 1 252 ? -50.220 -41.404 -108.157 1.00 68.56 252 ILE A N 1
ATOM 1982 C CA . ILE A 1 252 ? -51.218 -40.373 -107.859 1.00 68.56 252 ILE A CA 1
ATOM 1983 C C . ILE A 1 252 ? -52.281 -40.365 -108.960 1.00 68.56 252 ILE A C 1
ATOM 1985 O O . ILE A 1 252 ? -51.950 -40.214 -110.137 1.00 68.56 252 ILE A O 1
ATOM 1989 N N . ILE A 1 253 ? -53.553 -40.495 -108.580 1.00 64.88 253 ILE A N 1
ATOM 1990 C CA . ILE A 1 253 ? -54.683 -40.399 -109.508 1.00 64.88 253 ILE A CA 1
ATOM 1991 C C . ILE A 1 253 ? -55.162 -38.945 -109.517 1.00 64.88 253 ILE A C 1
ATOM 1993 O O . ILE A 1 253 ? -55.618 -38.428 -108.497 1.00 64.88 253 ILE A O 1
ATOM 1997 N N . HIS A 1 254 ? -55.046 -38.272 -110.660 1.00 59.66 254 HIS A N 1
ATOM 1998 C CA . HIS A 1 254 ? -55.694 -36.981 -110.878 1.00 59.66 254 HIS A CA 1
ATOM 1999 C C . HIS A 1 254 ? -57.086 -37.230 -111.469 1.00 59.66 254 HIS A C 1
ATOM 2001 O O . HIS A 1 254 ? -57.198 -37.737 -112.585 1.00 59.66 254 HIS A O 1
ATOM 2007 N N . GLU A 1 255 ? -58.150 -36.888 -110.741 1.00 54.97 255 GLU A N 1
ATOM 2008 C CA . GLU A 1 255 ? -59.487 -36.789 -111.337 1.00 54.97 255 GLU A CA 1
ATOM 2009 C C . GLU A 1 255 ? -59.601 -35.462 -112.100 1.00 54.97 255 GLU A C 1
ATOM 2011 O O . GLU A 1 255 ? -59.433 -34.385 -111.527 1.00 54.97 255 GLU A O 1
ATOM 2016 N N . ASN A 1 256 ? -59.866 -35.549 -113.406 1.00 41.06 256 ASN A N 1
ATOM 2017 C CA . ASN A 1 256 ? -60.176 -34.400 -114.250 1.00 41.06 256 ASN A CA 1
ATOM 2018 C C . ASN A 1 256 ? -61.541 -33.807 -113.881 1.00 41.06 256 ASN A C 1
ATOM 2020 O O . ASN A 1 256 ? -62.554 -34.508 -113.932 1.00 41.06 256 ASN A O 1
ATOM 2024 N N . VAL A 1 257 ? -61.560 -32.489 -113.679 1.00 36.09 257 VAL A N 1
ATOM 2025 C CA . VAL A 1 257 ? -62.483 -31.589 -114.388 1.00 36.09 257 VAL A CA 1
ATOM 2026 C C . VAL A 1 257 ? -61.659 -30.461 -114.985 1.00 36.09 257 VAL A C 1
ATOM 2028 O O . VAL A 1 257 ? -60.884 -29.847 -114.218 1.00 36.09 257 VAL A O 1
#

Secondary structure (DSSP, 8-state):
-EEEEEE-S-SS--SS-----PPPPEEEEESS-S-----SPPTT-EEEEEEEEEETTEEEE-SS-EEEEPPP------SPPEEEEETTEEEEE--GGG-SS-EEEEEEEEETTEEEEEES-SEEEE-----TT--------EEEEEEEEESS-EEEPPPEEE-TT-SS------PPPPP-S-----GGGGHHHHHHHHHHHHHHHHHHHHHHHHHHHTS------PPPPPPP----------PEEPTTT--EE----

InterPro domains:
  IPR036116 Fibronectin type III superfamily [SSF49265] (31-96)

Radius of gyration: 47.39 Å; Cα contacts (8 Å, |Δi|>4): 369; chains: 1; bounding box: 97×66×156 Å

Solvent-accessible surface area (backbone atoms only — not comparable to full-atom values): 16154 Å² total; per-residue (Å²): 68,36,33,34,37,25,42,37,48,72,82,66,94,62,92,57,95,76,78,76,59,70,47,71,82,38,83,78,45,75,47,86,71,94,72,83,84,87,71,95,70,63,48,50,36,24,32,27,36,34,51,33,44,62,56,102,88,51,71,50,66,52,94,58,71,48,75,47,71,42,64,67,41,59,45,46,82,75,70,83,63,50,56,43,66,58,86,84,28,45,36,41,35,43,80,78,85,45,51,24,39,60,81,68,51,57,37,33,39,30,44,75,89,40,85,75,46,79,42,74,67,59,58,51,80,48,71,79,73,68,60,90,84,58,90,67,80,81,69,64,73,41,44,33,35,43,37,46,38,39,80,68,38,66,32,68,49,66,52,35,62,45,46,70,82,50,90,62,48,79,59,69,60,75,56,72,76,72,75,71,79,70,70,79,70,59,82,69,80,54,49,64,58,54,51,50,53,52,53,51,50,52,52,53,51,49,51,50,51,51,50,49,46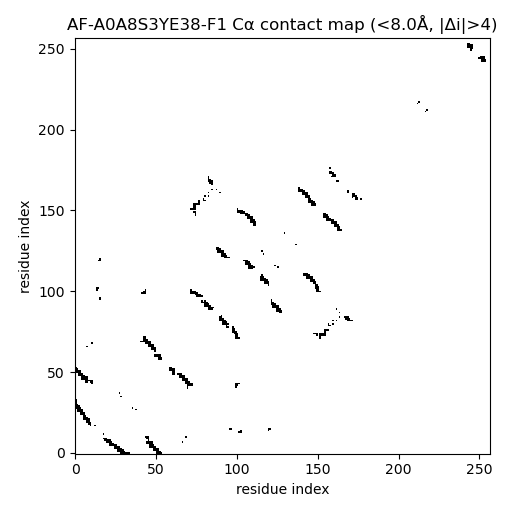,57,69,57,62,70,70,65,79,86,76,80,78,74,78,77,82,84,74,82,86,84,78,87,85,90,82,90,82,90,76,53,62,44,93,90,78,68,51,75,57,79,83,88,129

Nearest PDB structures (foldseek):
  6tpw-assembly1_A  TM=4.788E-01  e=4.299E-03  Homo sapiens
  2vkx-assembly3_E  TM=4.365E-01  e=3.312E-03  Homo sapiens
  2vkw-assembly1_B  TM=4.215E-01  e=6.874E-03  Homo sapiens
  6x3a-assembly1_A  TM=4.270E-01  e=1.158E-02  Homo sapiens
  5mya-assembly1_A  TM=3.589E-01  e=6.146E-02  Homo sapiens

Foldseek 3Di:
DWKKKWFAFQPDDAPDDGDGDIGDIDTQDDDDDPDDDRDPDQASTKMWMWDWDADPVGIDTDPDTDIDTHHADAFDDPDAWDWWDDQQKIKTFADPPRTNAGQDFFKWKAKPNHTDDGDDDRIDIDDPPPPVPPPDPPQDKIWIKIWGQHPHGIDIHFIQIDGSPDPTSGDDPRPDPPPPPDDPPPPPVCVVVVVVVVVVVVVVVVVVVVVVCVVVVVPDDPDPDDDDDDDDDDDDDDDDDDWDADPPPRDTDDDDD